Protein AF-A0A077ZBZ9-F1 (afdb_monomer_lite)

pLDDT: mean 77.6, std 20.99, range [26.73, 96.0]

Foldseek 3Di:
DAQDAQDLVCNPVSVVSLVVVCVVVVPPDLVVSLVSVVVRDDPVLCVQCVVLVVCLVVDPRSNVVVSVVCCCRSVVCLVVLLVCLQPPQACVVPQLLVSLVSSVSSHDPDPDPVSVVVSLVSSLVRAPPVLSVVCVVPSPPDSNVSSVSSNVVVVVVVVCVPPDPPVCVVVVVVVVVVVVVVVVVVVVVVVVDDDPDDDDDDDDDDDDDDDDDDDDDDDDDDDDDDDPDDDDPDQPFDQDPVVRDTWRWPAWDWDWDDDPPDDIQIDIGTDTPDPDDDDDVVSCVVQQWDQDPVVRDIDHDPPDDD

Organism: Trichuris trichiura (NCBI:txid36087)

Secondary structure (DSSP, 8-state):
-PPPPP-TT-HHHHHHHHHHHHHHHT---HHHHHHHHHHHS-HHHHHHTHHHHTTGGG-SSHHHHHHHHHHHHTTTTHHHHHHHHHHT---TT--HHHHHHHHHHHS---S-THHHHHHHHHHHHHS-HHHHHHHGGGTTS-HHHHHHHHHHHHHHHHHHHHS---HHHHHHHHHHHHHHHHHHHHHHHHHTT-------------------------------------------EEEETTTTEEEEEEEEEEEEE--SSS--EEEEEEEE--SS----HHHHHHTTEEEETTTTEEEE-S----

Radius of gyration: 38.31 Å; chains: 1; bounding box: 80×62×122 Å

Structure (mmCIF, N/CA/C/O backbone):
data_AF-A0A077ZBZ9-F1
#
_entry.id   AF-A0A077ZBZ9-F1
#
loop_
_atom_site.group_PDB
_atom_site.id
_atom_site.type_symbol
_atom_site.label_atom_id
_atom_site.label_alt_id
_atom_site.label_comp_id
_atom_site.label_asym_id
_atom_site.label_entity_id
_atom_site.label_seq_id
_atom_site.pdbx_PDB_ins_code
_atom_site.Cartn_x
_atom_site.Cartn_y
_atom_site.Cartn_z
_atom_site.occupancy
_atom_site.B_iso_or_equiv
_atom_site.auth_seq_id
_atom_site.auth_comp_id
_atom_site.auth_asym_id
_atom_site.auth_atom_id
_atom_site.pdbx_PDB_model_num
ATOM 1 N N . MET A 1 1 ? -0.672 -5.581 -29.461 1.00 60.88 1 MET A N 1
ATOM 2 C CA . MET A 1 1 ? -1.010 -4.716 -28.303 1.00 60.88 1 MET A CA 1
ATOM 3 C C . MET A 1 1 ? 0.101 -3.701 -28.108 1.00 60.88 1 MET A C 1
ATOM 5 O O . MET A 1 1 ? 1.259 -4.081 -28.281 1.00 60.88 1 MET A O 1
ATOM 9 N N . ALA A 1 2 ? -0.266 -2.471 -27.759 1.00 83.06 2 ALA A N 1
ATOM 10 C CA . ALA A 1 2 ? 0.646 -1.354 -27.525 1.00 83.06 2 ALA A CA 1
ATOM 11 C C . ALA A 1 2 ? 1.553 -1.569 -26.301 1.00 83.06 2 ALA A C 1
ATOM 13 O O . ALA A 1 2 ? 1.238 -2.389 -25.432 1.00 83.06 2 ALA A O 1
ATOM 14 N N . VAL A 1 3 ? 2.668 -0.836 -26.261 1.00 88.75 3 VAL A N 1
ATOM 15 C CA . VAL A 1 3 ? 3.542 -0.737 -25.084 1.00 88.75 3 VAL A CA 1
ATOM 16 C C . VAL A 1 3 ? 2.730 -0.150 -23.916 1.00 88.75 3 VAL A C 1
ATOM 18 O O . VAL A 1 3 ? 1.913 0.748 -24.147 1.00 88.75 3 VAL A O 1
ATOM 21 N N . PRO A 1 4 ? 2.880 -0.655 -22.677 1.00 90.50 4 PRO A N 1
ATOM 22 C CA . PRO A 1 4 ? 2.203 -0.090 -21.515 1.00 90.50 4 PRO A CA 1
ATOM 23 C C . PRO A 1 4 ? 2.505 1.404 -21.350 1.00 90.50 4 PRO A C 1
ATOM 25 O O . PRO A 1 4 ? 3.664 1.799 -21.271 1.00 90.50 4 PRO A O 1
ATOM 28 N N . THR A 1 5 ? 1.461 2.223 -21.237 1.00 91.69 5 THR A N 1
ATOM 29 C CA . THR A 1 5 ? 1.591 3.663 -20.975 1.00 91.69 5 THR A CA 1
ATOM 30 C C . THR A 1 5 ? 2.290 3.917 -19.643 1.00 91.69 5 THR A C 1
ATOM 32 O O . THR A 1 5 ? 1.959 3.256 -18.650 1.00 91.69 5 THR A O 1
ATOM 35 N N . PHE A 1 6 ? 3.211 4.882 -19.623 1.0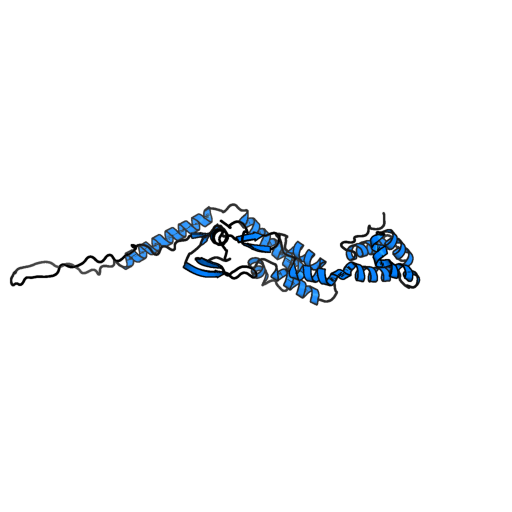0 91.50 6 PHE A N 1
ATOM 36 C CA . PHE A 1 6 ? 3.931 5.291 -18.419 1.00 91.50 6 PHE A CA 1
ATOM 37 C C . PHE A 1 6 ? 2.990 5.703 -17.281 1.00 91.50 6 PHE A C 1
ATOM 39 O O . PHE A 1 6 ? 1.947 6.318 -17.515 1.00 91.50 6 PHE A O 1
ATOM 46 N N . LEU A 1 7 ? 3.355 5.338 -16.048 1.00 88.81 7 LEU A N 1
ATOM 47 C CA . LEU A 1 7 ? 2.599 5.658 -14.839 1.00 88.81 7 LEU A CA 1
ATOM 48 C C . LEU A 1 7 ? 3.486 6.475 -13.884 1.00 88.81 7 LEU A C 1
ATOM 50 O O . LEU A 1 7 ? 4.248 5.882 -13.124 1.00 88.81 7 LEU A O 1
ATOM 54 N N . PRO A 1 8 ? 3.384 7.818 -13.883 1.00 82.75 8 PRO A N 1
ATOM 55 C CA . PRO A 1 8 ? 4.243 8.666 -13.052 1.00 82.75 8 PRO A CA 1
ATOM 56 C C . PRO A 1 8 ? 3.990 8.485 -11.550 1.00 82.75 8 PRO A C 1
ATOM 58 O O . PRO A 1 8 ? 4.885 8.702 -10.744 1.00 82.75 8 PRO A O 1
ATOM 61 N N . THR A 1 9 ? 2.781 8.067 -11.161 1.00 81.50 9 THR A N 1
ATOM 62 C CA . THR A 1 9 ? 2.400 7.851 -9.756 1.00 81.50 9 THR A CA 1
ATOM 63 C C . THR A 1 9 ? 3.039 6.602 -9.146 1.00 81.50 9 THR A C 1
ATOM 65 O O . THR A 1 9 ? 3.164 6.515 -7.929 1.00 81.50 9 THR A O 1
ATOM 68 N N . ASP A 1 10 ? 3.391 5.621 -9.979 1.00 83.75 10 ASP A N 1
ATOM 69 C CA . ASP A 1 10 ? 3.953 4.339 -9.555 1.00 83.75 10 ASP A CA 1
ATOM 70 C C . ASP A 1 10 ? 4.858 3.779 -10.674 1.00 83.75 10 ASP A C 1
ATOM 72 O O . ASP A 1 10 ? 4.430 2.940 -11.485 1.00 83.75 10 ASP A O 1
ATOM 76 N N . PRO A 1 11 ? 6.102 4.288 -10.774 1.00 86.94 11 PRO A N 1
ATOM 77 C CA . PRO A 1 11 ? 7.049 3.849 -11.792 1.00 86.94 11 PRO A CA 1
ATOM 78 C C . PRO A 1 11 ? 7.457 2.380 -11.603 1.00 86.94 11 PRO A C 1
ATOM 80 O O . PRO A 1 11 ? 7.677 1.688 -12.598 1.00 86.94 11 PRO A O 1
ATOM 83 N N . GLU A 1 12 ? 7.497 1.862 -10.366 1.00 87.44 12 GLU A N 1
ATOM 84 C CA . GLU A 1 12 ? 7.788 0.445 -10.092 1.00 87.44 12 GLU A CA 1
ATOM 85 C C . GLU A 1 12 ? 6.750 -0.473 -10.745 1.00 87.44 12 GLU A C 1
ATOM 87 O O . GLU A 1 12 ? 7.109 -1.410 -11.470 1.00 87.44 12 GLU A O 1
ATOM 92 N N . LEU A 1 13 ? 5.459 -0.173 -10.565 1.00 87.81 13 LEU A N 1
ATOM 93 C CA . LEU A 1 13 ? 4.381 -0.922 -11.206 1.00 87.81 13 LEU A CA 1
ATOM 94 C C . LEU A 1 13 ? 4.463 -0.846 -12.732 1.00 87.81 13 LEU A C 1
ATOM 96 O O . LEU A 1 13 ? 4.194 -1.836 -13.422 1.00 87.81 13 LEU A O 1
ATOM 100 N N . TRP A 1 14 ? 4.823 0.313 -13.281 1.00 93.19 14 TRP A N 1
ATOM 101 C CA . TRP A 1 14 ? 4.988 0.449 -14.723 1.00 93.19 14 TRP A CA 1
ATOM 102 C C . TRP A 1 14 ? 6.112 -0.441 -15.263 1.00 93.19 14 TRP A C 1
ATOM 104 O O . TRP A 1 14 ? 5.880 -1.185 -16.220 1.00 93.19 14 TRP A O 1
ATOM 114 N N . PHE A 1 15 ? 7.280 -0.458 -14.615 1.00 94.06 15 PHE A N 1
ATOM 115 C CA . PHE A 1 15 ? 8.366 -1.353 -15.014 1.00 94.06 15 PHE A CA 1
ATOM 116 C C . PHE A 1 15 ? 7.985 -2.829 -14.878 1.00 94.06 15 PHE A C 1
ATOM 118 O O . PHE A 1 15 ? 8.296 -3.616 -15.768 1.00 94.06 15 PHE A O 1
ATOM 125 N N . ALA A 1 16 ? 7.245 -3.218 -13.835 1.00 92.81 16 ALA A N 1
ATOM 126 C CA . ALA A 1 16 ? 6.755 -4.592 -13.705 1.00 92.81 16 ALA A CA 1
ATOM 127 C C . ALA A 1 16 ? 5.822 -4.990 -14.868 1.00 92.81 16 ALA A C 1
ATOM 129 O O . ALA A 1 16 ? 5.888 -6.110 -15.384 1.00 92.81 16 ALA A O 1
ATOM 130 N N . ARG A 1 17 ? 4.967 -4.064 -15.325 1.00 94.31 17 ARG A N 1
ATOM 131 C CA . ARG A 1 17 ? 4.114 -4.267 -16.509 1.00 94.31 17 ARG A CA 1
ATOM 132 C C . ARG A 1 17 ? 4.935 -4.361 -17.794 1.00 94.31 17 ARG A C 1
ATOM 134 O O . ARG A 1 17 ? 4.597 -5.180 -18.650 1.00 94.31 17 ARG A O 1
ATOM 141 N N . LEU A 1 18 ? 5.989 -3.559 -17.928 1.00 94.50 18 LEU A N 1
ATOM 142 C CA . LEU A 1 18 ? 6.922 -3.637 -19.053 1.00 94.50 18 LEU A CA 1
ATOM 143 C C . LEU A 1 18 ? 7.667 -4.973 -19.087 1.00 94.50 18 LEU A C 1
ATOM 145 O O . LEU A 1 18 ? 7.676 -5.625 -20.125 1.00 94.50 18 LEU A O 1
ATOM 149 N N . ASP A 1 19 ? 8.196 -5.438 -17.956 1.00 94.00 19 ASP A N 1
ATOM 150 C CA . ASP A 1 19 ? 8.893 -6.727 -17.867 1.00 94.00 19 ASP A CA 1
ATOM 151 C C . ASP A 1 19 ? 7.984 -7.888 -18.312 1.00 94.00 19 ASP A C 1
ATOM 153 O O . ASP A 1 19 ? 8.403 -8.801 -19.028 1.00 94.00 19 ASP A O 1
ATOM 157 N N . LEU A 1 20 ? 6.705 -7.857 -17.918 1.00 93.88 20 LEU A N 1
ATOM 158 C CA . LEU A 1 20 ? 5.702 -8.823 -18.380 1.00 93.88 20 LEU A CA 1
ATOM 159 C C . LEU A 1 20 ? 5.419 -8.693 -19.880 1.00 93.88 20 LEU A C 1
ATOM 161 O O . LEU A 1 20 ? 5.307 -9.708 -20.572 1.00 93.88 20 LEU A O 1
ATOM 165 N N . PHE A 1 21 ? 5.320 -7.464 -20.387 1.00 95.12 21 PHE A N 1
ATOM 166 C CA . PHE A 1 21 ? 5.117 -7.191 -21.806 1.00 95.12 21 PHE A CA 1
ATOM 167 C C . PHE A 1 21 ? 6.270 -7.736 -22.657 1.00 95.12 21 PHE A C 1
ATOM 169 O O . PHE A 1 21 ? 6.017 -8.462 -23.622 1.00 95.12 21 PHE A O 1
ATOM 176 N N . PHE A 1 22 ? 7.518 -7.457 -22.278 1.00 95.31 22 PHE A N 1
ATOM 177 C CA . PHE A 1 22 ? 8.706 -7.944 -22.976 1.00 95.31 22 PHE A CA 1
ATOM 178 C C . PHE A 1 22 ? 8.788 -9.467 -22.947 1.00 95.31 22 PHE A C 1
ATOM 180 O O . PHE A 1 22 ? 8.966 -10.091 -23.994 1.00 95.31 22 PHE A O 1
ATOM 187 N N . ARG A 1 23 ? 8.522 -10.081 -21.785 1.00 94.06 23 ARG A N 1
ATOM 188 C CA . ARG A 1 23 ? 8.489 -11.542 -21.641 1.00 94.06 23 ARG A CA 1
ATOM 189 C C . ARG A 1 23 ? 7.450 -12.190 -22.558 1.00 94.06 23 ARG A C 1
ATOM 191 O O . ARG A 1 23 ? 7.760 -13.174 -23.218 1.00 94.06 23 ARG A O 1
ATOM 198 N N . HIS A 1 24 ? 6.241 -11.633 -22.635 1.00 93.69 24 HIS A N 1
ATOM 199 C CA . HIS A 1 24 ? 5.194 -12.137 -23.531 1.00 93.69 24 HIS A CA 1
ATOM 200 C C . HIS A 1 24 ? 5.540 -11.912 -25.013 1.00 93.69 24 HIS A C 1
ATOM 202 O O . HIS A 1 24 ? 5.091 -12.657 -25.882 1.00 93.69 24 HIS A O 1
ATOM 208 N N . ARG A 1 25 ? 6.287 -10.855 -25.339 1.00 92.38 25 ARG A N 1
ATOM 209 C CA . ARG A 1 25 ? 6.678 -10.531 -26.719 1.00 92.38 25 ARG A CA 1
ATOM 210 C C . ARG A 1 25 ? 7.996 -11.157 -27.148 1.00 92.38 25 ARG A C 1
ATOM 212 O O . ARG A 1 25 ? 8.373 -10.978 -28.299 1.00 92.38 25 ARG A O 1
ATOM 219 N N . HIS A 1 26 ? 8.653 -11.890 -26.252 1.00 93.06 26 HIS A N 1
ATOM 220 C CA . HIS A 1 26 ? 9.984 -12.448 -26.466 1.00 93.06 26 HIS A CA 1
ATOM 221 C C . HIS A 1 26 ? 11.018 -11.382 -26.865 1.00 93.06 26 HIS A C 1
ATOM 223 O O . HIS A 1 26 ? 11.967 -11.677 -27.583 1.00 93.06 26 HIS A O 1
ATOM 229 N N . VAL A 1 27 ? 10.841 -10.146 -26.387 1.00 92.56 27 VAL A N 1
ATOM 230 C CA . VAL A 1 27 ? 11.851 -9.094 -26.529 1.00 92.56 27 VAL A CA 1
ATOM 231 C C . VAL A 1 27 ? 12.839 -9.282 -25.387 1.00 92.56 27 VAL A C 1
ATOM 233 O O . VAL A 1 27 ? 12.460 -9.185 -24.221 1.00 92.56 27 VAL A O 1
ATOM 236 N N . GLN A 1 28 ? 14.076 -9.625 -25.733 1.00 92.12 28 GLN A N 1
ATOM 237 C CA . GLN A 1 28 ? 15.176 -9.832 -24.783 1.00 92.12 28 GLN A CA 1
ATOM 238 C C . GLN A 1 28 ? 16.347 -8.881 -25.034 1.00 92.12 28 GLN A C 1
ATOM 240 O O . GLN A 1 28 ? 17.257 -8.804 -24.218 1.00 92.12 28 GLN A O 1
ATOM 245 N N . ASP A 1 29 ? 16.326 -8.193 -26.174 1.00 94.06 29 ASP A N 1
ATOM 246 C CA . ASP A 1 29 ? 17.339 -7.226 -26.549 1.00 94.06 29 ASP A CA 1
ATOM 247 C C . ASP A 1 29 ? 17.164 -5.942 -25.730 1.00 94.06 29 ASP A C 1
ATOM 249 O O . ASP A 1 29 ? 16.123 -5.286 -25.801 1.00 94.06 29 ASP A O 1
ATOM 253 N N . GLU A 1 30 ? 18.172 -5.617 -24.923 1.00 94.44 30 GLU A N 1
ATOM 254 C CA . GLU A 1 30 ? 18.149 -4.479 -24.000 1.00 94.44 30 GLU A CA 1
ATOM 255 C C . GLU A 1 30 ? 18.011 -3.137 -24.732 1.00 94.44 30 GLU A C 1
ATOM 257 O O . GLU A 1 30 ? 17.336 -2.244 -24.225 1.00 94.44 30 GLU A O 1
ATOM 262 N N . GLU A 1 31 ? 18.595 -3.000 -25.925 1.00 93.94 31 GLU A N 1
ATOM 263 C CA . GLU A 1 31 ? 18.501 -1.786 -26.744 1.00 93.94 31 GLU A CA 1
ATOM 264 C C . GLU A 1 31 ? 17.061 -1.574 -27.234 1.00 93.94 31 GLU A C 1
ATOM 266 O O . GLU A 1 31 ? 16.464 -0.521 -27.006 1.00 93.94 31 GLU A O 1
ATOM 271 N N . THR A 1 32 ? 16.428 -2.625 -27.757 1.00 94.38 32 THR A N 1
ATOM 272 C CA . THR A 1 32 ? 15.008 -2.608 -28.133 1.00 94.38 32 THR A CA 1
ATOM 273 C C . THR A 1 32 ? 14.101 -2.344 -26.924 1.00 94.38 32 THR A C 1
ATOM 275 O O . THR A 1 32 ? 13.125 -1.596 -27.020 1.00 94.38 32 THR A O 1
ATOM 278 N N . MET A 1 33 ? 14.383 -2.952 -25.765 1.00 95.00 33 MET A N 1
ATOM 279 C CA . MET A 1 33 ? 13.624 -2.699 -24.531 1.00 95.00 33 MET A CA 1
ATOM 280 C C . MET A 1 33 ? 13.745 -1.237 -24.094 1.00 95.00 33 MET A C 1
ATOM 282 O O . MET A 1 33 ? 12.748 -0.639 -23.681 1.00 95.00 33 MET A O 1
ATOM 286 N N . PHE A 1 34 ? 14.943 -0.664 -24.213 1.00 95.00 34 PHE A N 1
ATOM 287 C CA . PHE A 1 34 ? 15.227 0.727 -23.891 1.00 95.00 34 PHE A CA 1
ATOM 288 C C . PHE A 1 34 ? 14.448 1.675 -24.805 1.00 95.00 34 PHE A C 1
ATOM 290 O O . PHE A 1 34 ? 13.696 2.510 -24.303 1.00 95.00 34 PHE A O 1
ATOM 297 N N . GLU A 1 35 ? 14.523 1.492 -26.125 1.00 94.19 35 GLU A N 1
ATOM 298 C CA . GLU A 1 35 ? 13.767 2.305 -27.086 1.00 94.19 35 GLU A CA 1
ATOM 299 C C . GLU A 1 35 ? 12.254 2.228 -26.850 1.00 94.19 35 GLU A C 1
ATOM 301 O O . GLU A 1 35 ? 11.562 3.251 -26.814 1.00 94.19 35 GLU A O 1
ATOM 306 N N . LEU A 1 36 ? 11.724 1.020 -26.629 1.00 95.19 36 LEU A N 1
ATOM 307 C CA . LEU A 1 36 ? 10.303 0.829 -26.343 1.00 95.19 36 LEU A CA 1
ATOM 308 C C . LEU A 1 36 ? 9.894 1.520 -25.039 1.00 95.19 36 LEU A C 1
ATOM 310 O O . LEU A 1 36 ? 8.822 2.127 -24.991 1.00 95.19 36 LEU A O 1
ATOM 314 N N . ALA A 1 37 ? 10.731 1.465 -24.002 1.00 94.56 37 ALA A N 1
ATOM 315 C CA . ALA A 1 37 ? 10.473 2.157 -22.745 1.00 94.56 37 ALA A CA 1
ATOM 316 C C . ALA A 1 37 ? 10.453 3.681 -22.936 1.00 94.56 37 ALA A C 1
ATOM 318 O O . ALA A 1 37 ? 9.494 4.318 -22.499 1.00 94.56 37 ALA A O 1
ATOM 319 N N . LEU A 1 38 ? 11.441 4.250 -23.638 1.00 93.56 38 LEU A N 1
ATOM 320 C CA . LEU A 1 38 ? 11.487 5.685 -23.943 1.00 93.56 38 LEU A CA 1
ATOM 321 C C . LEU A 1 38 ? 10.262 6.136 -24.745 1.00 93.56 38 LEU A C 1
ATOM 323 O O . LEU A 1 38 ? 9.665 7.158 -24.423 1.00 93.56 38 LEU A O 1
ATOM 327 N N . SER A 1 39 ? 9.833 5.341 -25.731 1.00 93.44 39 SER A N 1
ATOM 328 C CA . SER A 1 39 ? 8.663 5.655 -26.567 1.00 93.44 39 SER A CA 1
ATOM 329 C C . SER A 1 39 ? 7.346 5.748 -25.786 1.00 93.44 39 SER A C 1
ATOM 331 O O . SER A 1 39 ? 6.384 6.359 -26.251 1.00 93.44 39 SER A O 1
ATOM 333 N N . ALA A 1 40 ? 7.285 5.128 -24.605 1.00 94.44 40 ALA A N 1
ATOM 334 C CA . ALA A 1 40 ? 6.106 5.121 -23.750 1.00 94.44 40 ALA A CA 1
ATOM 335 C C . ALA A 1 40 ? 6.136 6.202 -22.657 1.00 94.44 40 ALA A C 1
ATOM 337 O O . ALA A 1 40 ? 5.108 6.407 -22.001 1.00 94.44 40 ALA A O 1
ATOM 338 N N . MET A 1 41 ? 7.275 6.875 -22.451 1.00 93.25 41 MET A N 1
ATOM 339 C CA . MET A 1 41 ? 7.444 7.936 -21.457 1.00 93.25 41 MET A CA 1
ATOM 340 C C . MET A 1 41 ? 7.034 9.313 -22.017 1.00 93.25 41 MET A C 1
ATOM 342 O O . MET A 1 41 ? 7.323 9.617 -23.172 1.00 93.25 41 MET A O 1
ATOM 346 N N . PRO A 1 42 ? 6.390 10.182 -21.213 1.00 93.12 42 PRO A N 1
ATOM 347 C CA . PRO A 1 42 ? 6.147 11.574 -21.581 1.00 93.12 42 PRO A CA 1
ATOM 348 C C . PRO A 1 42 ? 7.451 12.377 -21.661 1.00 93.12 42 PRO A C 1
ATOM 350 O O . PRO A 1 42 ? 8.375 12.139 -20.882 1.00 93.12 42 PRO A O 1
ATOM 353 N N . GLU A 1 43 ? 7.476 13.407 -22.512 1.00 92.75 43 GLU A N 1
ATOM 354 C CA . GLU A 1 43 ? 8.634 14.300 -22.697 1.00 92.75 43 GLU A CA 1
ATOM 355 C C . GLU A 1 43 ? 9.116 14.934 -21.380 1.00 92.75 43 GLU A C 1
ATOM 357 O O . GLU A 1 43 ? 10.311 15.098 -21.154 1.00 92.75 43 GLU A O 1
ATOM 362 N N . GLU A 1 44 ? 8.188 15.241 -20.470 1.00 90.94 44 GLU A N 1
ATOM 363 C CA . GLU A 1 44 ? 8.501 15.786 -19.146 1.00 90.94 44 GLU A CA 1
ATOM 364 C C . GLU A 1 44 ? 9.357 14.817 -18.316 1.00 90.94 44 GLU A C 1
ATOM 366 O O . GLU A 1 44 ? 10.361 15.218 -17.728 1.00 90.94 44 GLU A O 1
ATOM 371 N N . THR A 1 45 ? 9.017 13.524 -18.335 1.00 90.31 45 THR A N 1
ATOM 372 C CA . THR A 1 45 ? 9.785 12.474 -17.651 1.00 90.31 45 THR A CA 1
ATOM 373 C C . THR A 1 45 ? 11.140 12.256 -18.319 1.00 90.31 45 THR A C 1
ATOM 375 O O . THR A 1 45 ? 12.147 12.101 -17.628 1.00 90.31 45 THR A O 1
ATOM 378 N N . LEU A 1 46 ? 11.193 12.297 -19.654 1.00 92.62 46 LEU A N 1
ATOM 379 C CA . LEU A 1 46 ? 12.455 12.226 -20.394 1.00 92.62 46 LEU A CA 1
ATOM 380 C C . LEU A 1 46 ? 13.374 13.406 -20.044 1.00 92.62 46 LEU A C 1
ATOM 382 O O . LEU A 1 46 ? 14.576 13.218 -19.870 1.00 92.62 46 LEU A O 1
ATOM 386 N N . GLY A 1 47 ? 12.810 14.601 -19.844 1.00 92.12 47 GLY A N 1
ATOM 387 C CA . GLY A 1 47 ? 13.535 15.780 -19.372 1.00 92.12 47 GLY A CA 1
ATOM 388 C C . GLY A 1 47 ? 14.241 15.557 -18.031 1.00 92.12 47 GLY A C 1
ATOM 389 O O . GLY A 1 47 ? 15.406 15.932 -17.885 1.00 92.12 47 GLY A O 1
ATOM 390 N N . THR A 1 48 ? 13.590 14.884 -17.076 1.00 89.50 48 THR A N 1
ATOM 391 C CA . THR A 1 48 ? 14.181 14.520 -15.770 1.00 89.50 48 THR A CA 1
ATOM 392 C C . THR A 1 48 ? 15.326 13.503 -15.890 1.00 89.50 48 THR A C 1
ATOM 394 O O . THR A 1 48 ? 16.208 13.441 -15.031 1.00 89.50 48 THR A O 1
ATOM 397 N N . LEU A 1 49 ? 15.333 12.706 -16.959 1.00 91.38 49 LEU A N 1
ATOM 398 C CA . LEU A 1 49 ? 16.316 11.647 -17.220 1.00 91.38 49 LEU A CA 1
ATOM 399 C C . LEU A 1 49 ? 17.345 12.046 -18.288 1.00 91.38 49 LEU A C 1
ATOM 401 O O . LEU A 1 49 ? 18.131 11.211 -18.731 1.00 91.38 49 LEU A O 1
ATOM 405 N N . ARG A 1 50 ? 17.342 13.311 -18.724 1.00 94.25 50 ARG A N 1
ATOM 406 C CA . ARG A 1 50 ? 18.065 13.791 -19.908 1.00 94.25 50 ARG A CA 1
ATOM 407 C C . ARG A 1 50 ? 19.552 13.447 -19.911 1.00 94.25 50 ARG A C 1
ATOM 409 O O . ARG A 1 50 ? 20.073 12.992 -20.918 1.00 94.25 50 ARG A O 1
ATOM 416 N N . ASP A 1 51 ? 20.253 13.708 -18.820 1.00 92.62 51 ASP A N 1
ATOM 417 C CA . ASP A 1 51 ? 21.687 13.431 -18.684 1.00 92.62 51 ASP A CA 1
ATOM 418 C C . ASP A 1 51 ? 22.013 11.934 -18.780 1.00 92.62 51 ASP A C 1
ATOM 420 O O . ASP A 1 51 ? 23.013 11.572 -19.400 1.00 92.62 51 ASP A O 1
ATOM 424 N N . PHE A 1 52 ? 21.142 11.066 -18.258 1.00 94.44 52 PHE A N 1
ATOM 425 C CA . PHE A 1 52 ? 21.265 9.626 -18.471 1.00 94.44 52 PHE A CA 1
ATOM 426 C C . PHE A 1 52 ? 20.997 9.256 -19.934 1.00 94.44 52 PHE A C 1
ATOM 428 O O . PHE A 1 52 ? 21.803 8.562 -20.541 1.00 94.44 52 PHE A O 1
ATOM 435 N N . ILE A 1 53 ? 19.913 9.761 -20.534 1.00 94.00 53 ILE A N 1
ATOM 436 C CA . ILE A 1 53 ? 19.552 9.454 -21.930 1.00 94.00 53 ILE A CA 1
ATOM 437 C C . ILE A 1 53 ? 20.682 9.850 -22.895 1.00 94.00 53 ILE A C 1
ATOM 439 O O . ILE A 1 53 ? 20.990 9.101 -23.817 1.00 94.00 53 ILE A O 1
ATOM 443 N N . LEU A 1 54 ? 21.347 10.985 -22.659 1.00 94.19 54 LEU A N 1
ATOM 444 C CA . LEU A 1 54 ? 22.469 11.463 -23.479 1.00 94.19 54 LEU A CA 1
ATOM 445 C C . LEU A 1 54 ? 23.755 10.629 -23.349 1.00 94.19 54 LEU A C 1
ATOM 447 O O . LEU A 1 54 ? 24.678 10.839 -24.130 1.00 94.19 54 LEU A O 1
ATOM 451 N N . THR A 1 55 ? 23.838 9.737 -22.362 1.00 93.56 55 THR A N 1
ATOM 452 C CA . THR A 1 55 ? 24.991 8.852 -22.115 1.00 93.56 55 THR A CA 1
ATOM 453 C C . THR A 1 55 ? 24.600 7.370 -22.134 1.00 93.56 55 THR A C 1
ATOM 455 O O . THR A 1 55 ? 25.387 6.502 -21.750 1.00 93.56 55 THR A O 1
ATOM 458 N N . ALA A 1 56 ? 23.370 7.063 -22.564 1.00 91.06 56 ALA A N 1
ATOM 459 C CA . ALA A 1 56 ? 22.811 5.716 -22.533 1.00 91.06 56 ALA A CA 1
ATOM 460 C C . ALA A 1 56 ? 23.489 4.766 -23.535 1.00 91.06 56 ALA A C 1
ATOM 462 O O . ALA A 1 56 ? 23.538 3.564 -23.287 1.00 91.06 56 ALA A O 1
ATOM 463 N N . ASP A 1 57 ? 24.071 5.302 -24.610 1.00 89.88 57 ASP A N 1
ATOM 464 C CA . ASP A 1 57 ? 24.855 4.574 -25.618 1.00 89.88 57 ASP A CA 1
ATOM 465 C C . ASP A 1 57 ? 26.119 3.910 -25.044 1.00 89.88 57 ASP A C 1
ATOM 467 O O . ASP A 1 57 ? 26.648 2.959 -25.614 1.00 89.88 57 ASP A O 1
ATOM 471 N N . GLN A 1 58 ? 26.595 4.386 -23.892 1.00 91.75 58 GLN A N 1
ATOM 472 C CA . GLN A 1 58 ? 27.764 3.841 -23.199 1.00 91.75 58 GLN A CA 1
ATOM 473 C C . GLN A 1 58 ? 27.414 2.691 -22.242 1.00 91.75 58 GLN A C 1
ATOM 475 O O . GLN A 1 58 ? 28.314 2.071 -21.670 1.00 91.75 58 GLN A O 1
ATOM 480 N N . GLN A 1 59 ? 26.127 2.407 -22.026 1.00 92.94 59 GLN A N 1
ATOM 481 C CA . GLN A 1 59 ? 25.680 1.357 -21.112 1.00 92.94 59 GLN A CA 1
ATOM 482 C C . GLN A 1 59 ? 25.655 -0.005 -21.808 1.00 92.94 59 GLN A C 1
ATOM 484 O O . GLN A 1 59 ? 25.161 -0.147 -22.921 1.00 92.94 59 GLN A O 1
ATOM 489 N N . THR A 1 60 ? 26.123 -1.046 -21.117 1.00 91.62 60 THR A N 1
ATOM 490 C CA . THR A 1 60 ? 26.060 -2.431 -21.620 1.00 91.62 60 THR A CA 1
ATOM 491 C C . THR A 1 60 ? 24.651 -3.027 -21.576 1.00 91.62 60 THR A C 1
ATOM 493 O O . THR A 1 60 ? 24.357 -3.955 -22.322 1.00 91.62 60 THR A O 1
ATOM 496 N N . ALA A 1 61 ? 23.794 -2.510 -20.694 1.00 95.12 61 ALA A N 1
ATOM 497 C CA . ALA A 1 61 ? 22.397 -2.904 -20.527 1.00 95.12 61 ALA A CA 1
ATOM 498 C C . ALA A 1 61 ? 21.545 -1.635 -20.317 1.00 95.12 61 ALA A C 1
ATOM 500 O O . ALA A 1 61 ? 21.245 -1.272 -19.171 1.00 95.12 61 ALA A O 1
ATOM 501 N N . PRO A 1 62 ? 21.243 -0.887 -21.396 1.00 94.44 62 PRO A N 1
ATOM 502 C CA . PRO A 1 62 ? 20.638 0.440 -21.307 1.00 94.44 62 PRO A CA 1
ATOM 503 C C . PRO A 1 62 ? 19.256 0.445 -20.645 1.00 94.44 62 PRO A C 1
ATOM 505 O O . PRO A 1 62 ? 18.959 1.376 -19.898 1.00 94.44 62 PRO A O 1
ATOM 508 N N . PHE A 1 63 ? 18.422 -0.583 -20.835 1.00 94.94 63 PHE A N 1
ATOM 509 C CA . PHE A 1 63 ? 17.108 -0.656 -20.189 1.00 94.94 63 PHE A CA 1
ATOM 510 C C . PHE A 1 63 ? 17.229 -0.955 -18.693 1.00 94.94 63 PHE A C 1
ATOM 512 O O . PHE A 1 63 ? 16.573 -0.306 -17.874 1.00 94.94 63 PHE A O 1
ATOM 519 N N . THR A 1 64 ? 18.099 -1.887 -18.311 1.00 95.19 64 THR A N 1
ATOM 520 C CA . THR A 1 64 ? 18.376 -2.180 -16.901 1.00 95.19 64 THR A CA 1
ATOM 521 C C . THR A 1 64 ? 18.942 -0.950 -16.181 1.00 95.19 64 THR A C 1
ATOM 523 O O . THR A 1 64 ? 18.502 -0.620 -15.075 1.00 95.19 64 THR A O 1
ATOM 526 N N . ALA A 1 65 ? 19.863 -0.225 -16.822 1.00 95.19 65 ALA A N 1
ATOM 527 C CA . ALA A 1 65 ? 20.397 1.029 -16.300 1.00 95.19 65 ALA A CA 1
ATOM 528 C C . ALA A 1 65 ? 19.314 2.123 -16.216 1.00 95.19 65 ALA A C 1
ATOM 530 O O . ALA A 1 65 ? 19.185 2.767 -15.174 1.00 95.19 65 ALA A O 1
ATOM 531 N N . LEU A 1 66 ? 18.473 2.272 -17.250 1.00 94.38 66 LEU A N 1
ATOM 532 C CA . LEU A 1 66 ? 17.334 3.197 -17.248 1.00 94.38 66 LEU A CA 1
ATOM 533 C C . LEU A 1 66 ? 16.405 2.913 -16.071 1.00 94.38 66 LEU A C 1
ATOM 535 O O . LEU A 1 66 ? 16.025 3.836 -15.358 1.00 94.38 66 LEU A O 1
ATOM 539 N N . LYS A 1 67 ? 16.056 1.643 -15.845 1.00 93.50 67 LYS A N 1
ATOM 540 C CA . LYS A 1 67 ? 15.198 1.227 -14.734 1.00 93.50 67 LYS A CA 1
ATOM 541 C C . LYS A 1 67 ? 15.795 1.641 -13.392 1.00 93.50 67 LYS A C 1
ATOM 543 O O . LYS A 1 67 ? 15.076 2.193 -12.566 1.00 93.50 67 LYS A O 1
ATOM 548 N N . ALA A 1 68 ? 17.096 1.440 -13.188 1.00 91.31 68 ALA A N 1
ATOM 549 C CA . ALA A 1 68 ? 17.769 1.866 -11.963 1.00 91.31 68 ALA A CA 1
ATOM 550 C C . ALA A 1 68 ? 17.710 3.392 -11.772 1.00 91.31 68 ALA A C 1
ATOM 552 O O . ALA A 1 68 ? 17.283 3.851 -10.715 1.00 91.31 68 ALA A O 1
ATOM 553 N N . VAL A 1 69 ? 18.061 4.174 -12.800 1.00 91.56 69 VAL A N 1
ATOM 554 C CA . VAL A 1 69 ? 18.062 5.647 -12.722 1.00 91.56 69 VAL A CA 1
ATOM 555 C C . VAL A 1 69 ? 16.651 6.213 -12.560 1.00 91.56 69 VAL A C 1
ATOM 557 O O . VAL A 1 69 ? 16.442 7.124 -11.761 1.00 91.56 69 VAL A O 1
ATOM 560 N N . CYS A 1 70 ? 15.666 5.665 -13.274 1.00 90.56 70 CYS A N 1
ATOM 561 C CA . CYS A 1 70 ? 14.265 6.042 -13.113 1.00 90.56 70 CYS A CA 1
ATOM 562 C C . CYS A 1 70 ? 13.793 5.838 -11.679 1.00 90.56 70 CYS A C 1
ATOM 564 O O . CYS A 1 70 ? 13.174 6.732 -11.114 1.00 90.56 70 CYS A O 1
ATOM 566 N N . LEU A 1 71 ? 14.047 4.658 -11.109 1.00 86.88 71 LEU A N 1
ATOM 567 C CA . LEU A 1 71 ? 13.592 4.336 -9.760 1.00 86.88 71 LEU A CA 1
ATOM 568 C C . LEU A 1 71 ? 14.329 5.139 -8.690 1.00 86.88 71 LEU A C 1
ATOM 570 O O . LEU A 1 71 ? 13.761 5.373 -7.633 1.00 86.88 71 LEU A O 1
ATOM 574 N N . ASP A 1 72 ? 15.559 5.569 -8.947 1.00 85.75 72 ASP A N 1
ATOM 575 C CA . ASP A 1 72 ? 16.289 6.454 -8.042 1.00 85.75 72 ASP A CA 1
ATOM 576 C C . ASP A 1 72 ? 15.684 7.866 -8.056 1.00 85.75 72 ASP A C 1
ATOM 578 O O . ASP A 1 72 ? 15.185 8.343 -7.043 1.00 85.75 72 ASP A O 1
ATOM 582 N N . ARG A 1 73 ? 15.594 8.486 -9.238 1.00 84.12 73 ARG A N 1
ATOM 583 C CA . ARG A 1 73 ? 15.202 9.899 -9.377 1.00 84.12 73 ARG A CA 1
ATOM 584 C C . ARG A 1 73 ? 13.717 10.159 -9.240 1.00 84.12 73 ARG A C 1
ATOM 586 O O . ARG A 1 73 ? 13.292 11.141 -8.645 1.00 84.12 73 ARG A O 1
ATOM 593 N N . LEU A 1 74 ? 12.893 9.304 -9.841 1.00 79.75 74 LEU A N 1
ATOM 594 C CA . LEU A 1 74 ? 11.442 9.493 -9.801 1.00 79.75 74 LEU A CA 1
ATOM 595 C C . LEU A 1 74 ? 10.866 9.049 -8.458 1.00 79.75 74 LEU A C 1
ATOM 597 O O . LEU A 1 74 ? 9.773 9.474 -8.095 1.00 79.75 74 LEU A O 1
ATOM 601 N N . MET A 1 75 ? 11.604 8.223 -7.711 1.00 75.00 75 MET A N 1
ATOM 602 C CA . MET A 1 75 ? 11.273 7.895 -6.329 1.00 75.00 75 MET A CA 1
ATOM 603 C C . MET A 1 75 ? 12.157 8.631 -5.317 1.00 75.00 75 MET A C 1
ATOM 605 O O . MET A 1 75 ? 12.228 8.187 -4.171 1.00 75.00 75 MET A O 1
ATOM 609 N N . ASP A 1 76 ? 12.776 9.765 -5.673 1.00 63.16 76 ASP A N 1
ATOM 610 C CA . ASP A 1 76 ? 13.533 10.603 -4.721 1.00 63.16 76 ASP A CA 1
ATOM 611 C C . ASP A 1 76 ? 12.678 10.998 -3.497 1.00 63.16 76 ASP A C 1
ATOM 613 O O . ASP A 1 76 ? 13.182 11.243 -2.398 1.00 63.16 76 ASP A O 1
ATOM 617 N N . ASP A 1 77 ? 11.351 10.940 -3.633 1.00 70.62 77 ASP A N 1
ATOM 618 C CA . ASP A 1 77 ? 10.404 11.137 -2.544 1.00 70.62 77 ASP A CA 1
ATOM 619 C C . ASP A 1 77 ? 10.191 9.900 -1.641 1.00 70.62 77 ASP A C 1
ATOM 621 O O . ASP A 1 77 ? 9.288 9.872 -0.807 1.00 70.62 77 ASP A O 1
ATOM 625 N N . ARG A 1 78 ? 11.039 8.864 -1.731 1.00 70.50 78 ARG A N 1
ATOM 626 C CA . ARG A 1 78 ? 10.992 7.658 -0.872 1.00 70.50 78 ARG A CA 1
ATOM 627 C C . ARG A 1 78 ? 10.947 7.999 0.608 1.00 70.50 78 ARG A C 1
ATOM 629 O O . ARG A 1 78 ? 10.176 7.421 1.371 1.00 70.50 78 ARG A O 1
ATOM 636 N N . ALA A 1 79 ? 11.768 8.958 1.026 1.00 73.56 79 ALA A N 1
ATOM 637 C CA . ALA A 1 79 ? 11.777 9.402 2.411 1.00 73.56 79 ALA A CA 1
ATOM 638 C C . ALA A 1 79 ? 10.432 10.037 2.803 1.00 73.56 79 ALA A C 1
ATOM 640 O O . ALA A 1 79 ? 9.997 9.889 3.942 1.00 73.56 79 ALA A O 1
ATOM 641 N N . HIS A 1 80 ? 9.755 10.723 1.881 1.00 77.50 80 HIS A N 1
ATOM 642 C CA . HIS A 1 80 ? 8.429 11.280 2.124 1.00 77.50 80 HIS A CA 1
ATOM 643 C C . HIS A 1 80 ? 7.341 10.214 2.109 1.00 77.50 80 HIS A C 1
ATOM 645 O O . HIS A 1 80 ? 6.496 10.256 2.988 1.00 77.50 80 HIS A O 1
ATOM 651 N N . GLN A 1 81 ? 7.397 9.216 1.225 1.00 78.06 81 GLN A N 1
ATOM 652 C CA . GLN A 1 81 ? 6.468 8.078 1.242 1.00 78.06 81 GLN A CA 1
ATOM 653 C C . GLN A 1 81 ? 6.532 7.323 2.576 1.00 78.06 81 GLN A C 1
ATOM 655 O O . GLN A 1 81 ? 5.501 7.034 3.183 1.00 78.06 81 GLN A O 1
ATOM 660 N N . ILE A 1 82 ? 7.745 7.091 3.090 1.00 78.56 82 ILE A N 1
ATOM 661 C CA . ILE A 1 82 ? 7.946 6.495 4.416 1.00 78.56 82 ILE A CA 1
ATOM 662 C C . ILE A 1 82 ? 7.389 7.418 5.509 1.00 78.56 82 ILE A C 1
ATOM 664 O O . ILE A 1 82 ? 6.667 6.960 6.393 1.00 78.56 82 ILE A O 1
ATOM 668 N N . ARG A 1 83 ? 7.677 8.728 5.454 1.00 81.75 83 ARG A N 1
ATOM 669 C CA . ARG A 1 83 ? 7.120 9.700 6.415 1.00 81.75 83 ARG A CA 1
ATOM 670 C C . ARG A 1 83 ? 5.592 9.742 6.375 1.00 81.75 83 ARG A C 1
ATOM 672 O O . ARG A 1 83 ? 4.983 9.769 7.441 1.00 81.75 83 ARG A O 1
ATOM 679 N N . GLN A 1 84 ? 4.992 9.689 5.191 1.00 83.94 84 GLN A N 1
ATOM 680 C CA . GLN A 1 84 ? 3.549 9.645 4.976 1.00 83.94 84 GLN A CA 1
ATOM 681 C C . GLN A 1 84 ? 2.954 8.376 5.593 1.00 83.94 84 GLN A C 1
ATOM 683 O O . GLN A 1 84 ? 1.988 8.456 6.346 1.00 83.94 84 GLN A O 1
ATOM 688 N N . ALA A 1 85 ? 3.568 7.210 5.360 1.00 83.44 85 ALA A N 1
ATOM 689 C CA . ALA A 1 85 ? 3.138 5.951 5.971 1.00 83.44 85 ALA A CA 1
ATOM 690 C C . ALA A 1 85 ? 3.200 5.987 7.508 1.00 83.44 85 ALA A C 1
ATOM 692 O O . ALA A 1 85 ? 2.341 5.416 8.179 1.00 83.44 85 ALA A O 1
ATOM 693 N N . ILE A 1 86 ? 4.216 6.650 8.069 1.00 83.88 86 ILE A N 1
ATOM 694 C CA . ILE A 1 86 ? 4.431 6.734 9.519 1.00 83.88 86 ILE A CA 1
ATOM 695 C C . ILE A 1 86 ? 3.542 7.785 10.183 1.00 83.88 86 ILE A C 1
ATOM 697 O O . ILE A 1 86 ? 3.160 7.587 11.337 1.00 83.88 86 ILE A O 1
ATOM 701 N N . THR A 1 87 ? 3.229 8.883 9.494 1.00 85.19 87 THR A N 1
ATOM 702 C CA . THR A 1 87 ? 2.607 10.077 10.088 1.00 85.19 87 THR A CA 1
ATOM 703 C C . THR A 1 87 ? 1.155 10.199 9.651 1.00 85.19 87 THR A C 1
ATOM 705 O O . THR A 1 87 ? 0.256 10.091 10.485 1.00 85.19 87 THR A O 1
ATOM 708 N N . ASP A 1 88 ? 0.919 10.290 8.348 1.00 82.88 88 ASP A N 1
ATOM 709 C CA . ASP A 1 88 ? -0.339 10.790 7.792 1.00 82.88 88 ASP A CA 1
ATOM 710 C C . ASP A 1 88 ? -1.354 9.678 7.498 1.00 82.88 88 ASP A C 1
ATOM 712 O O . ASP A 1 88 ? -2.555 9.927 7.430 1.00 82.88 88 ASP A O 1
ATOM 716 N N . GLU A 1 89 ? -0.900 8.431 7.337 1.00 87.31 89 GLU A N 1
ATOM 717 C CA . GLU A 1 89 ? -1.769 7.392 6.787 1.00 87.31 89 GLU A CA 1
ATOM 718 C C . GLU A 1 89 ? -2.642 6.699 7.847 1.00 87.31 89 GLU A C 1
ATOM 720 O O . GLU A 1 89 ? -2.195 5.873 8.646 1.00 87.31 89 GLU A O 1
ATOM 725 N N . GLU A 1 90 ? -3.932 7.024 7.856 1.00 87.12 90 GLU A N 1
ATOM 726 C CA . GLU A 1 90 ? -4.911 6.514 8.825 1.00 87.12 90 GLU A CA 1
ATOM 727 C C . GLU A 1 90 ? -5.793 5.386 8.270 1.00 87.12 90 GLU A C 1
ATOM 729 O O . GLU A 1 90 ? -5.998 5.262 7.063 1.00 87.12 90 GLU A O 1
ATOM 734 N N . LEU A 1 91 ? -6.405 4.582 9.151 1.00 88.19 91 LEU A N 1
ATOM 735 C CA . LEU A 1 91 ? -7.353 3.540 8.734 1.00 88.19 91 LEU A CA 1
ATOM 736 C C . LEU A 1 91 ? -8.569 4.138 7.993 1.00 88.19 91 LEU A C 1
ATOM 738 O O . LEU A 1 91 ? -9.022 3.561 7.009 1.00 88.19 91 LEU A O 1
ATOM 742 N N . ALA A 1 92 ? -9.065 5.307 8.423 1.00 83.69 92 ALA A N 1
ATOM 743 C CA . ALA A 1 92 ? -10.103 6.109 7.753 1.00 83.69 92 ALA A CA 1
ATOM 744 C C . ALA A 1 92 ? -11.359 5.326 7.293 1.00 83.69 92 ALA A C 1
ATOM 746 O O . ALA A 1 92 ? -11.881 5.550 6.204 1.00 83.69 92 ALA A O 1
ATOM 747 N N . GLY A 1 93 ? -11.826 4.357 8.090 1.00 82.38 93 GLY A N 1
ATOM 748 C CA . GLY A 1 93 ? -12.984 3.511 7.747 1.00 82.38 93 GLY A CA 1
ATOM 749 C C . GLY A 1 93 ? -12.735 2.505 6.614 1.00 82.38 93 GLY A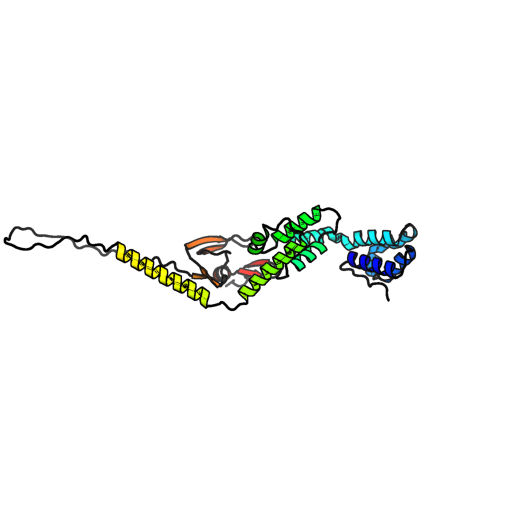 C 1
ATOM 750 O O . GLY A 1 93 ? -13.643 1.783 6.212 1.00 82.38 93 GLY A O 1
ATOM 751 N N . ARG A 1 94 ? -11.506 2.427 6.094 1.00 89.25 94 ARG A N 1
ATOM 752 C CA . ARG A 1 94 ? -11.097 1.409 5.127 1.00 89.25 94 ARG A CA 1
ATOM 753 C C . ARG A 1 94 ? -10.967 0.061 5.846 1.00 89.25 94 ARG A C 1
ATOM 755 O O . ARG A 1 94 ? -10.532 0.031 7.001 1.00 89.25 94 ARG A O 1
ATOM 762 N N . PRO A 1 95 ? -11.249 -1.066 5.171 1.00 93.31 95 PRO A N 1
ATOM 763 C CA . PRO A 1 95 ? -10.937 -2.375 5.722 1.00 93.31 95 PRO A CA 1
ATOM 764 C C . PRO A 1 95 ? -9.438 -2.471 6.055 1.00 93.31 95 PRO A C 1
ATOM 766 O O . PRO A 1 95 ? -8.608 -2.106 5.210 1.00 93.31 95 PRO A O 1
ATOM 769 N N . PRO A 1 96 ? -9.065 -2.967 7.244 1.00 94.38 96 PRO A N 1
ATOM 770 C CA . PRO A 1 96 ? -7.682 -3.246 7.615 1.00 94.38 96 PRO A CA 1
ATOM 771 C C . PRO A 1 96 ? -6.838 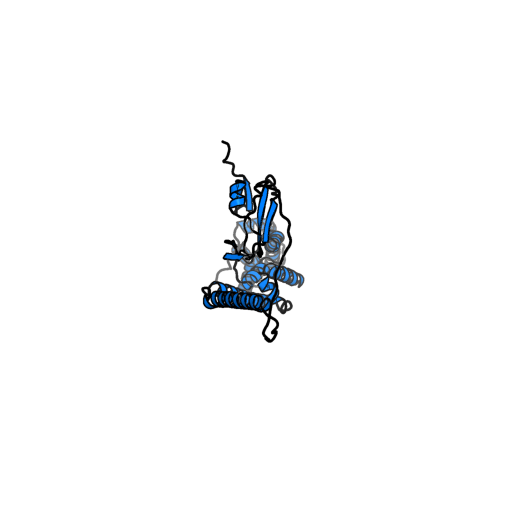-3.930 6.530 1.00 94.38 96 PRO A C 1
ATOM 773 O O . PRO A 1 96 ? -5.688 -3.550 6.335 1.00 94.38 96 PRO A O 1
ATOM 776 N N . SER A 1 97 ? -7.368 -4.885 5.762 1.00 94.69 97 SER A N 1
ATOM 777 C CA . SER A 1 97 ? -6.612 -5.530 4.672 1.00 94.69 97 SER A CA 1
ATOM 778 C C . SER A 1 97 ? -6.306 -4.615 3.488 1.00 94.69 97 SER A C 1
ATOM 780 O O . SER A 1 97 ? -5.329 -4.837 2.766 1.00 94.69 97 SER A O 1
ATOM 782 N N . VAL A 1 98 ? -7.135 -3.599 3.252 1.00 93.88 98 VAL A N 1
ATOM 783 C CA . VAL A 1 98 ? -6.885 -2.561 2.243 1.00 93.88 98 VAL A CA 1
ATOM 784 C C . VAL A 1 98 ? -5.848 -1.581 2.775 1.00 93.88 98 VAL A C 1
ATOM 786 O O . VAL A 1 98 ? -4.891 -1.263 2.074 1.00 93.88 98 VAL A O 1
ATOM 789 N N . PHE A 1 99 ? -5.999 -1.159 4.030 1.00 93.94 99 PHE A N 1
ATOM 790 C CA . PHE A 1 99 ? -5.040 -0.285 4.698 1.00 93.94 99 PHE A CA 1
ATOM 791 C C . PHE A 1 99 ? -3.642 -0.913 4.774 1.00 93.94 99 PHE A C 1
ATOM 793 O O . PHE A 1 99 ? -2.656 -0.260 4.445 1.00 93.94 99 PHE A O 1
ATOM 800 N N . LEU A 1 100 ? -3.551 -2.206 5.091 1.00 92.62 100 LEU A N 1
ATOM 801 C CA . LEU A 1 100 ? -2.285 -2.933 5.083 1.00 92.62 100 LEU A CA 1
ATOM 802 C C . LEU A 1 100 ? -1.614 -2.890 3.704 1.00 92.62 100 LEU A C 1
ATOM 804 O O . LEU A 1 100 ? -0.423 -2.609 3.612 1.00 92.62 100 LEU A O 1
ATOM 808 N N . ARG A 1 101 ? -2.373 -3.141 2.630 1.00 90.25 101 ARG A N 1
ATOM 809 C CA . ARG A 1 101 ? -1.839 -3.054 1.263 1.00 90.25 101 ARG A CA 1
ATOM 810 C C . ARG A 1 101 ? -1.334 -1.652 0.948 1.00 90.25 101 ARG A C 1
ATOM 812 O O . ARG A 1 101 ? -0.298 -1.523 0.311 1.00 90.25 101 ARG A O 1
ATOM 819 N N . ARG A 1 102 ? -2.023 -0.615 1.427 1.00 89.12 102 ARG A N 1
ATOM 820 C CA . ARG A 1 102 ? -1.568 0.770 1.277 1.00 89.12 102 ARG A CA 1
ATOM 821 C C . ARG A 1 102 ? -0.249 1.016 2.010 1.00 89.12 102 ARG A C 1
ATOM 823 O O . ARG A 1 102 ? 0.660 1.579 1.413 1.00 89.12 102 ARG A O 1
ATOM 830 N N . LEU A 1 103 ? -0.106 0.541 3.249 1.00 88.75 103 LEU A N 1
ATOM 831 C CA . LEU A 1 103 ? 1.167 0.623 3.976 1.00 88.75 103 LEU A CA 1
ATOM 832 C C . LEU A 1 103 ? 2.295 -0.108 3.236 1.00 88.75 103 LEU A C 1
ATOM 834 O O . LEU A 1 103 ? 3.400 0.412 3.140 1.00 88.75 103 LEU A O 1
ATOM 838 N N . GLN A 1 104 ? 2.012 -1.284 2.671 1.00 87.12 104 GLN A N 1
ATOM 839 C CA . GLN A 1 104 ? 2.982 -2.050 1.880 1.00 87.12 104 GLN A CA 1
ATOM 840 C C . GLN A 1 104 ? 3.369 -1.372 0.561 1.00 87.12 104 GLN A C 1
ATOM 842 O O . GLN A 1 104 ? 4.450 -1.637 0.060 1.00 87.12 104 GLN A O 1
ATOM 847 N N . GLN A 1 105 ? 2.508 -0.525 -0.007 1.00 82.31 105 GLN A N 1
ATOM 848 C CA . GLN A 1 105 ? 2.822 0.257 -1.208 1.00 82.31 105 GLN A CA 1
ATOM 849 C C . GLN A 1 105 ? 3.688 1.481 -0.899 1.00 82.31 105 GLN A C 1
ATOM 851 O O . GLN A 1 105 ? 4.489 1.887 -1.728 1.00 82.31 105 GLN A O 1
ATOM 856 N N . LEU A 1 106 ? 3.504 2.089 0.275 1.00 80.88 106 LEU A N 1
ATOM 857 C CA . LEU A 1 106 ? 4.272 3.265 0.696 1.00 80.88 106 LEU A CA 1
ATOM 858 C C . LEU A 1 106 ? 5.646 2.898 1.272 1.00 80.88 106 LEU A C 1
ATOM 860 O O . LEU A 1 106 ? 6.544 3.735 1.326 1.00 80.88 106 LEU A O 1
ATOM 864 N N . MET A 1 107 ? 5.800 1.657 1.733 1.00 77.75 107 MET A N 1
ATOM 865 C CA . MET A 1 107 ? 7.043 1.140 2.289 1.00 77.75 107 MET A CA 1
ATOM 866 C C . MET A 1 107 ? 7.766 0.293 1.236 1.00 77.75 107 MET A C 1
ATOM 868 O O . MET A 1 107 ? 7.133 -0.529 0.580 1.00 77.75 107 MET A O 1
ATOM 872 N N . PRO A 1 108 ? 9.092 0.432 1.080 1.00 67.38 108 PRO A N 1
ATOM 873 C CA . PRO A 1 108 ? 9.820 -0.253 0.020 1.00 67.38 108 PRO A CA 1
ATOM 874 C C . PRO A 1 108 ? 9.706 -1.777 0.145 1.00 67.38 108 PRO A C 1
ATOM 876 O O . PRO A 1 108 ? 9.924 -2.348 1.223 1.00 67.38 108 PRO A O 1
ATOM 879 N N . ALA A 1 109 ? 9.433 -2.444 -0.979 1.00 60.56 109 ALA A N 1
ATOM 880 C CA . ALA A 1 109 ? 9.487 -3.897 -1.109 1.00 60.56 109 ALA A CA 1
ATOM 881 C C . ALA A 1 109 ? 10.954 -4.368 -1.117 1.00 60.56 109 ALA A C 1
ATOM 883 O O . ALA A 1 109 ? 11.524 -4.722 -2.144 1.00 60.56 109 ALA A O 1
ATOM 884 N N . GLY A 1 110 ? 11.603 -4.311 0.045 1.00 55.50 110 GLY A N 1
ATOM 885 C CA . GLY A 1 110 ? 12.954 -4.822 0.242 1.00 55.50 110 GLY A CA 1
ATOM 886 C C . GLY A 1 110 ? 12.939 -6.275 0.732 1.00 55.50 110 GLY A C 1
ATOM 887 O O . GLY A 1 110 ? 12.069 -6.632 1.524 1.00 55.50 110 GLY A O 1
ATOM 888 N N . PRO A 1 111 ? 13.934 -7.104 0.363 1.00 48.59 111 PRO A N 1
ATOM 889 C CA . PRO A 1 111 ? 14.090 -8.475 0.874 1.00 48.59 111 PRO A CA 1
ATOM 890 C C . PRO A 1 111 ? 14.397 -8.541 2.382 1.00 48.59 111 PRO A C 1
ATOM 892 O O . PRO A 1 111 ? 14.502 -9.622 2.959 1.00 48.59 111 PRO A O 1
ATOM 895 N N . ASN A 1 112 ? 14.548 -7.391 3.039 1.00 50.47 112 ASN A N 1
ATOM 896 C CA . ASN A 1 112 ? 14.863 -7.316 4.451 1.00 50.47 112 ASN A CA 1
ATOM 897 C C . ASN A 1 112 ? 13.586 -7.492 5.276 1.00 50.47 112 ASN A C 1
ATOM 899 O O . ASN A 1 112 ? 12.729 -6.609 5.315 1.00 50.47 112 ASN A O 1
ATOM 903 N N . GLN A 1 113 ? 13.521 -8.605 6.010 1.00 54.72 113 GLN A N 1
ATOM 904 C CA . GLN A 1 113 ? 12.491 -8.917 7.013 1.00 54.72 113 GLN A CA 1
ATOM 905 C C . GLN A 1 113 ? 12.192 -7.749 7.978 1.00 54.72 113 GLN A C 1
ATOM 907 O O . GLN A 1 113 ? 11.095 -7.668 8.527 1.00 54.72 113 GLN A O 1
ATOM 912 N N . GLY A 1 114 ? 13.132 -6.810 8.152 1.00 60.78 114 GLY A N 1
ATOM 913 C CA . GLY A 1 114 ? 12.946 -5.599 8.953 1.00 60.78 114 GLY A CA 1
ATOM 914 C C . GLY A 1 114 ? 11.788 -4.705 8.494 1.00 60.78 114 GLY A C 1
ATOM 915 O O . GLY A 1 114 ? 11.124 -4.105 9.334 1.00 60.78 114 GLY A O 1
ATOM 916 N N . ASN A 1 115 ? 11.467 -4.658 7.197 1.00 76.50 115 ASN A N 1
ATOM 917 C CA . ASN A 1 115 ? 10.332 -3.852 6.735 1.00 76.50 115 ASN A CA 1
ATOM 918 C C . ASN A 1 115 ? 9.000 -4.462 7.191 1.00 76.50 115 ASN A C 1
ATOM 920 O O . ASN A 1 115 ? 8.074 -3.728 7.527 1.00 76.50 115 ASN A O 1
ATOM 924 N N . GLU A 1 116 ? 8.905 -5.792 7.275 1.00 84.88 116 GLU A N 1
ATOM 925 C CA . GLU A 1 116 ? 7.675 -6.457 7.707 1.00 84.88 116 GLU A CA 1
ATOM 926 C C . GLU A 1 116 ? 7.378 -6.195 9.187 1.00 84.88 116 GLU A C 1
ATOM 928 O O . GLU A 1 116 ? 6.221 -5.960 9.534 1.00 84.88 116 GLU A O 1
ATOM 933 N N . SER A 1 117 ? 8.390 -6.171 10.066 1.00 86.81 117 SER A N 1
ATOM 934 C CA . SER A 1 117 ? 8.163 -5.850 11.483 1.00 86.81 117 SER A CA 1
ATOM 935 C C . SER A 1 117 ? 7.690 -4.409 11.668 1.00 86.81 117 SER A C 1
ATOM 937 O O . SER A 1 117 ? 6.775 -4.166 12.455 1.00 86.81 117 SER A O 1
ATOM 939 N N . VAL A 1 118 ? 8.264 -3.469 10.910 1.00 87.69 118 VAL A N 1
ATOM 940 C CA . VAL A 1 118 ? 7.869 -2.054 10.936 1.00 87.69 118 VAL A CA 1
ATOM 941 C C . VAL A 1 118 ? 6.444 -1.884 10.413 1.00 87.69 118 VAL A C 1
ATOM 943 O O . VAL A 1 118 ? 5.619 -1.264 11.082 1.00 87.69 118 VAL A O 1
ATOM 946 N N . ILE A 1 119 ? 6.113 -2.490 9.267 1.00 89.94 119 ILE A N 1
ATOM 947 C CA . ILE A 1 119 ? 4.754 -2.452 8.708 1.00 89.94 119 ILE A CA 1
ATOM 948 C C . ILE A 1 119 ? 3.765 -3.125 9.666 1.00 89.94 119 ILE A C 1
ATOM 950 O O . ILE A 1 119 ? 2.671 -2.604 9.857 1.00 89.94 119 ILE A O 1
ATOM 954 N N . ARG A 1 120 ? 4.135 -4.242 10.311 1.00 91.38 120 ARG A N 1
ATOM 955 C CA . ARG A 1 120 ? 3.297 -4.915 11.318 1.00 91.38 120 ARG A CA 1
ATOM 956 C C . ARG A 1 120 ? 3.000 -3.985 12.493 1.00 91.38 120 ARG A C 1
ATOM 958 O O . ARG A 1 120 ? 1.838 -3.848 12.864 1.00 91.38 120 ARG A O 1
ATOM 965 N N . GLN A 1 121 ? 4.016 -3.340 13.062 1.00 90.19 121 GLN A N 1
ATOM 966 C CA . GLN A 1 121 ? 3.831 -2.413 14.183 1.00 90.19 121 GLN A CA 1
ATOM 967 C C . GLN A 1 121 ? 2.992 -1.195 13.785 1.00 90.19 121 GLN A C 1
ATOM 969 O O . GLN A 1 121 ? 2.045 -0.857 14.495 1.00 90.19 121 GLN A O 1
ATOM 974 N N . LEU A 1 122 ? 3.275 -0.582 12.631 1.00 91.00 122 LEU A N 1
ATOM 975 C CA . LEU A 1 122 ? 2.463 0.511 12.088 1.00 91.00 122 LEU A CA 1
ATOM 976 C C . LEU A 1 122 ? 1.013 0.072 11.906 1.00 91.00 122 LEU A C 1
ATOM 978 O O . LEU A 1 122 ? 0.110 0.719 12.426 1.00 91.00 122 LEU A O 1
ATOM 982 N N . PHE A 1 123 ? 0.790 -1.067 11.257 1.00 93.44 123 PHE A N 1
ATOM 983 C CA . PHE A 1 123 ? -0.536 -1.627 11.050 1.00 93.44 123 PHE A CA 1
ATOM 984 C C . PHE A 1 123 ? -1.294 -1.799 12.370 1.00 93.44 123 PHE A C 1
ATOM 986 O O . PHE A 1 123 ? -2.380 -1.244 12.511 1.00 93.44 123 PHE A O 1
ATOM 993 N N . LEU A 1 124 ? -0.711 -2.496 13.352 1.00 92.94 124 LEU A N 1
ATOM 994 C CA . LEU A 1 124 ? -1.343 -2.738 14.653 1.00 92.94 124 LEU A CA 1
ATOM 995 C C . LEU A 1 124 ? -1.632 -1.434 15.401 1.00 92.94 124 LEU A C 1
ATOM 997 O O . LEU A 1 124 ? -2.746 -1.253 15.887 1.00 92.94 124 LEU A O 1
ATOM 1001 N N . SER A 1 125 ? -0.671 -0.506 15.440 1.00 91.12 125 SER A N 1
ATOM 1002 C CA . SER A 1 125 ? -0.814 0.768 16.158 1.00 91.12 125 SER A CA 1
ATOM 1003 C C . SER A 1 125 ? -1.951 1.649 15.629 1.00 91.12 125 SER A C 1
ATOM 1005 O O . SER A 1 125 ? -2.518 2.436 16.385 1.00 91.12 125 SER A O 1
ATOM 1007 N N . ARG A 1 126 ? -2.321 1.495 14.351 1.00 91.56 126 ARG A N 1
ATOM 1008 C CA . ARG A 1 126 ? -3.366 2.281 13.676 1.00 91.56 126 ARG A CA 1
ATOM 1009 C C . ARG A 1 126 ? -4.759 1.649 13.766 1.00 91.56 126 ARG A C 1
ATOM 1011 O O . ARG A 1 126 ? -5.742 2.282 13.381 1.00 91.56 126 ARG A O 1
ATOM 1018 N N . LEU A 1 127 ? -4.876 0.415 14.262 1.00 92.25 127 LEU A N 1
ATOM 1019 C CA . LEU A 1 127 ? -6.175 -0.233 14.461 1.00 92.25 127 LEU A CA 1
ATOM 1020 C C . LEU A 1 127 ? -6.876 0.300 15.721 1.00 92.25 127 LEU A C 1
ATOM 1022 O O . LEU A 1 127 ? -6.214 0.699 16.674 1.00 92.25 127 LEU A O 1
ATOM 1026 N N . PRO A 1 128 ? -8.215 0.250 15.804 1.00 91.00 128 PRO A N 1
ATOM 1027 C CA . PRO A 1 128 ? -8.921 0.547 17.047 1.00 91.00 128 PRO A CA 1
ATOM 1028 C C . PRO A 1 128 ? -8.500 -0.399 18.181 1.00 91.00 128 PRO A C 1
ATOM 1030 O O . PRO A 1 128 ? -8.355 -1.600 17.955 1.00 91.00 128 PRO A O 1
ATOM 1033 N N . HIS A 1 129 ? -8.394 0.114 19.412 1.00 90.88 129 HIS A N 1
ATOM 1034 C CA . HIS A 1 129 ? -7.893 -0.641 20.573 1.00 90.88 129 HIS A CA 1
ATOM 1035 C C . HIS A 1 129 ? -8.577 -2.005 20.765 1.00 90.88 129 HIS A C 1
ATOM 1037 O O . HIS A 1 129 ? -7.909 -3.013 20.949 1.00 90.88 129 HIS A O 1
ATOM 1043 N N . GLN A 1 130 ? -9.903 -2.062 20.617 1.00 89.88 130 GLN A N 1
ATOM 1044 C CA . GLN A 1 130 ? -10.683 -3.303 20.736 1.00 89.88 130 GLN A CA 1
ATOM 1045 C C . GLN A 1 130 ? -10.238 -4.382 19.734 1.00 89.88 130 GLN A C 1
ATOM 1047 O O . GLN A 1 130 ? -10.192 -5.565 20.065 1.00 89.88 130 GLN A O 1
ATOM 1052 N N . VAL A 1 131 ? -9.899 -3.968 18.509 1.00 93.38 131 VAL A N 1
ATOM 1053 C CA . VAL A 1 131 ? -9.413 -4.865 17.456 1.00 93.38 131 VAL A CA 1
ATOM 1054 C C . VAL A 1 131 ? -7.988 -5.309 17.775 1.00 93.38 131 VAL A C 1
ATOM 1056 O O . VAL A 1 131 ? -7.696 -6.492 17.648 1.00 93.38 131 VAL A O 1
ATOM 1059 N N . GLN A 1 132 ? -7.130 -4.403 18.259 1.00 93.31 132 GLN A N 1
ATOM 1060 C CA . GLN A 1 132 ? -5.774 -4.753 18.700 1.00 93.31 132 GLN A CA 1
ATOM 1061 C C . GLN A 1 132 ? -5.803 -5.829 19.796 1.00 93.31 132 GLN A C 1
ATOM 1063 O O . GLN A 1 132 ? -5.148 -6.859 19.665 1.00 93.31 132 GLN A O 1
ATOM 1068 N N . THR A 1 133 ? -6.625 -5.651 20.837 1.00 92.06 133 THR A N 1
ATOM 1069 C CA . THR A 1 133 ? -6.738 -6.620 21.940 1.00 92.06 133 THR A CA 1
ATOM 1070 C C . THR A 1 133 ? -7.239 -7.982 21.463 1.00 92.06 133 THR A C 1
ATOM 1072 O O . THR A 1 133 ? -6.743 -9.015 21.904 1.00 92.06 133 THR A O 1
ATOM 1075 N N . ALA A 1 134 ? -8.202 -8.001 20.538 1.00 92.50 134 ALA A N 1
ATOM 1076 C CA . ALA A 1 134 ? -8.720 -9.242 19.967 1.00 92.50 134 ALA A CA 1
ATOM 1077 C C . ALA A 1 134 ? -7.699 -9.967 19.069 1.00 92.50 134 ALA A C 1
ATOM 1079 O O . ALA A 1 134 ? -7.806 -11.178 18.875 1.00 92.50 134 ALA A O 1
ATOM 1080 N N . LEU A 1 135 ? -6.714 -9.243 18.529 1.00 93.44 135 LEU A N 1
ATOM 1081 C CA . LEU A 1 135 ? -5.654 -9.789 17.681 1.00 93.44 135 LEU A CA 1
ATOM 1082 C C . LEU A 1 135 ? -4.407 -10.221 18.460 1.00 93.44 135 LEU A C 1
ATOM 1084 O O . LEU A 1 135 ? -3.606 -10.962 17.897 1.00 93.44 135 LEU A O 1
ATOM 1088 N N . LEU A 1 136 ? -4.270 -9.835 19.733 1.00 90.88 136 LEU A N 1
ATOM 1089 C CA . LEU A 1 136 ? -3.121 -10.162 20.590 1.00 90.88 136 LEU A CA 1
ATOM 1090 C C . LEU A 1 136 ? -2.738 -11.663 20.571 1.00 90.88 136 LEU A C 1
ATOM 1092 O O . LEU A 1 136 ? -1.563 -11.981 20.410 1.00 90.88 136 LEU A O 1
ATOM 1096 N N . PRO A 1 137 ? -3.687 -12.624 20.644 1.00 91.88 137 PRO A N 1
ATOM 1097 C CA . PRO A 1 137 ? -3.353 -14.054 20.596 1.00 91.88 137 PRO A CA 1
ATOM 1098 C C . PRO A 1 137 ? -2.837 -14.539 19.231 1.00 91.88 137 PRO A C 1
ATOM 1100 O O . PRO A 1 137 ? -2.425 -15.688 19.094 1.00 91.88 137 PRO A O 1
ATOM 1103 N N . PHE A 1 138 ? -2.922 -13.697 18.202 1.00 91.44 138 PHE A N 1
ATOM 1104 C CA . PHE A 1 138 ? -2.652 -14.025 16.807 1.00 91.44 138 PHE A CA 1
ATOM 1105 C C . PHE A 1 138 ? -1.475 -13.232 16.224 1.00 91.44 138 PHE A C 1
ATOM 1107 O O . PHE A 1 138 ? -1.258 -13.310 15.018 1.00 91.44 138 PHE A O 1
ATOM 1114 N N . GLU A 1 139 ? -0.719 -12.486 17.037 1.00 85.75 139 GLU A N 1
ATOM 1115 C CA . GLU A 1 139 ? 0.330 -11.556 16.578 1.00 85.75 139 GLU A CA 1
ATOM 1116 C C . GLU A 1 139 ? 1.408 -12.192 15.688 1.00 85.75 139 GLU A C 1
ATOM 1118 O O . GLU A 1 139 ? 1.897 -11.550 14.753 1.00 85.75 139 GLU A O 1
ATOM 1123 N N . GLU A 1 140 ? 1.732 -13.466 15.920 1.00 85.19 140 GLU A N 1
ATOM 1124 C CA . GLU A 1 140 ? 2.736 -14.199 15.138 1.00 85.19 140 GLU A CA 1
ATOM 1125 C C . GLU A 1 140 ? 2.238 -14.664 13.763 1.00 85.19 140 GLU A C 1
ATOM 1127 O O . GLU A 1 140 ? 3.028 -15.112 12.929 1.00 85.19 140 GLU A O 1
ATOM 1132 N N . LYS A 1 141 ? 0.934 -14.555 13.478 1.00 90.81 141 LYS A N 1
ATOM 1133 C CA . LYS A 1 141 ? 0.404 -14.933 12.166 1.00 90.81 141 LYS A CA 1
ATOM 1134 C C . LYS A 1 141 ? 0.978 -14.044 11.052 1.00 90.81 141 LYS A C 1
ATOM 1136 O O . LYS A 1 141 ? 1.368 -12.891 11.287 1.00 90.81 141 LYS A O 1
ATOM 1141 N N . PRO A 1 142 ? 0.973 -14.542 9.800 1.00 91.12 142 PRO A N 1
ATOM 1142 C CA . PRO A 1 142 ? 1.302 -13.726 8.642 1.00 91.12 142 PRO A CA 1
ATOM 1143 C C . PRO A 1 142 ? 0.429 -12.472 8.611 1.00 91.12 142 PRO A C 1
ATOM 1145 O O . PRO A 1 142 ? -0.790 -12.545 8.797 1.00 91.12 142 PRO A O 1
ATOM 1148 N N . LEU A 1 143 ? 1.039 -11.323 8.329 1.00 91.06 143 LEU A N 1
ATOM 1149 C CA . LEU A 1 143 ? 0.377 -10.023 8.442 1.00 91.06 143 LEU A CA 1
ATOM 1150 C C . LEU A 1 143 ? -0.900 -9.920 7.581 1.00 91.06 143 LEU A C 1
ATOM 1152 O O . LEU A 1 143 ? -1.907 -9.356 8.005 1.00 91.06 143 LEU A O 1
ATOM 1156 N N . ALA A 1 144 ? -0.908 -10.562 6.410 1.00 91.75 144 ALA A N 1
ATOM 1157 C CA . ALA A 1 144 ? -2.076 -10.642 5.530 1.00 91.75 144 ALA A CA 1
ATOM 1158 C C . ALA A 1 144 ? -3.241 -11.478 6.102 1.00 91.75 144 ALA A C 1
ATOM 1160 O O . ALA A 1 144 ? -4.401 -11.270 5.741 1.00 91.75 144 ALA A O 1
ATOM 1161 N N . GLU A 1 145 ? -2.967 -12.469 6.951 1.00 93.44 145 GLU A N 1
ATOM 1162 C CA . GLU A 1 145 ? -4.011 -13.220 7.659 1.00 93.44 145 GLU A CA 1
ATOM 1163 C C . GLU A 1 145 ? -4.551 -12.405 8.836 1.00 93.44 145 GLU A C 1
ATOM 1165 O O . GLU A 1 145 ? -5.764 -12.317 9.027 1.00 93.44 145 GLU A O 1
ATOM 1170 N N . LEU A 1 146 ? -3.656 -11.726 9.551 1.00 94.00 146 LEU A N 1
ATOM 1171 C CA . LEU A 1 146 ? -3.987 -10.851 10.668 1.00 94.00 146 LEU A CA 1
ATOM 1172 C C . LEU A 1 146 ? -4.909 -9.701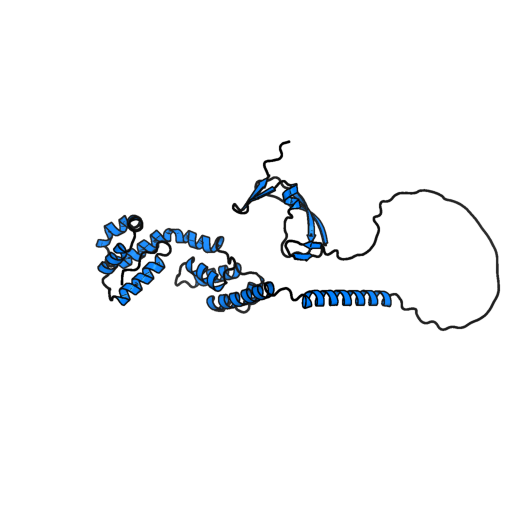 10.229 1.00 94.00 146 LEU A C 1
ATOM 1174 O O . LEU A 1 146 ? -5.925 -9.439 10.871 1.00 94.00 146 LEU A O 1
ATOM 1178 N N . ALA A 1 147 ? -4.645 -9.097 9.068 1.00 95.00 147 ALA A N 1
ATOM 1179 C CA . ALA A 1 147 ? -5.522 -8.075 8.505 1.00 95.00 147 ALA A CA 1
ATOM 1180 C C . ALA A 1 147 ? -6.899 -8.613 8.078 1.00 95.00 147 ALA A C 1
ATOM 1182 O O . ALA A 1 147 ? -7.903 -7.930 8.254 1.00 95.00 147 ALA A O 1
ATOM 1183 N N . ARG A 1 148 ? -6.984 -9.861 7.596 1.00 95.25 148 ARG A N 1
ATOM 1184 C CA . ARG A 1 148 ? -8.277 -10.506 7.300 1.00 95.25 148 ARG A CA 1
ATOM 1185 C C . ARG A 1 148 ? -9.088 -10.789 8.566 1.00 95.25 148 ARG A C 1
ATOM 1187 O O . ARG A 1 148 ? -10.314 -10.707 8.532 1.00 95.25 148 ARG A O 1
ATOM 1194 N N . LEU A 1 149 ? -8.431 -11.125 9.677 1.00 94.88 149 LEU A N 1
ATOM 1195 C CA . LEU A 1 149 ? -9.095 -11.242 10.979 1.00 94.88 149 LEU A CA 1
ATOM 1196 C C . LEU A 1 149 ? -9.585 -9.874 11.468 1.00 94.88 149 LEU A C 1
ATOM 1198 O O . LEU A 1 149 ? -10.733 -9.757 11.895 1.00 94.88 149 LEU A O 1
ATOM 1202 N N . ALA A 1 150 ? -8.754 -8.838 11.330 1.00 94.50 150 ALA A N 1
ATOM 1203 C CA . ALA A 1 150 ? -9.111 -7.463 11.664 1.00 94.50 150 ALA A CA 1
ATOM 1204 C C . ALA A 1 150 ? -10.333 -6.967 10.866 1.00 94.50 150 ALA A C 1
ATOM 1206 O O . ALA A 1 150 ? -11.246 -6.399 11.462 1.00 94.50 150 ALA A O 1
ATOM 1207 N N . ASP A 1 151 ? -10.395 -7.238 9.554 1.00 95.19 151 ASP A N 1
ATOM 1208 C CA . ASP A 1 151 ? -11.553 -6.910 8.705 1.00 95.19 151 ASP A CA 1
ATOM 1209 C C . ASP A 1 151 ? -12.849 -7.500 9.271 1.00 95.19 151 ASP A C 1
ATOM 1211 O O . ASP A 1 151 ? -13.858 -6.808 9.386 1.00 95.19 151 ASP A O 1
ATOM 1215 N N . ARG A 1 152 ? -12.822 -8.783 9.658 1.00 93.44 152 ARG A N 1
ATOM 1216 C CA . ARG A 1 152 ? -13.996 -9.472 10.214 1.00 93.44 152 ARG A CA 1
ATOM 1217 C C . ARG A 1 152 ? -14.423 -8.866 11.547 1.00 93.44 152 ARG A C 1
ATOM 1219 O O . ARG A 1 152 ? -15.615 -8.681 11.766 1.00 93.44 152 ARG A O 1
ATOM 1226 N N . LEU A 1 153 ? -13.471 -8.544 12.421 1.00 93.00 153 LEU A N 1
ATOM 1227 C CA . LEU A 1 153 ? -13.753 -7.916 13.715 1.00 93.00 153 LEU A CA 1
ATOM 1228 C C . LEU A 1 153 ? -14.390 -6.529 13.549 1.00 93.00 153 LEU A C 1
ATOM 1230 O O . LEU A 1 153 ? -15.352 -6.207 14.247 1.00 93.00 153 LEU A O 1
ATOM 1234 N N . LEU A 1 154 ? -13.895 -5.731 12.601 1.00 91.12 154 LEU A N 1
ATOM 1235 C CA . LEU A 1 154 ? -14.459 -4.418 12.283 1.00 91.12 154 LEU A CA 1
ATOM 1236 C C . LEU A 1 154 ? -15.848 -4.520 11.649 1.00 91.12 154 LEU A C 1
ATOM 1238 O O . LEU A 1 154 ? -16.766 -3.843 12.110 1.00 91.12 154 LEU A O 1
ATOM 1242 N N . ALA A 1 155 ? -16.040 -5.425 10.688 1.00 89.62 155 ALA A N 1
ATOM 1243 C CA . ALA A 1 155 ? -17.341 -5.649 10.062 1.00 89.62 155 ALA A CA 1
ATOM 1244 C C . ALA A 1 155 ? -18.406 -6.103 11.077 1.00 89.62 155 ALA A C 1
ATOM 1246 O O . ALA A 1 155 ? -19.544 -5.636 11.039 1.00 89.62 155 ALA A O 1
ATOM 1247 N N . LEU A 1 156 ? -18.041 -6.974 12.030 1.00 87.19 156 LEU A N 1
ATOM 1248 C CA . LEU A 1 156 ? -18.945 -7.381 13.111 1.00 87.19 156 LEU A CA 1
ATOM 1249 C C . LEU A 1 156 ? -19.391 -6.173 13.939 1.00 87.19 156 LEU A C 1
ATOM 1251 O O . LEU A 1 156 ? -20.581 -6.034 14.214 1.00 87.19 156 LEU A O 1
ATOM 1255 N N . ARG A 1 157 ? -18.466 -5.274 14.290 1.00 81.94 157 ARG A N 1
ATOM 1256 C CA . ARG A 1 157 ? -18.771 -4.060 15.058 1.00 81.94 157 ARG A CA 1
ATOM 1257 C C . ARG A 1 157 ? -19.692 -3.109 14.296 1.00 81.94 157 ARG A C 1
ATOM 1259 O O . ARG A 1 157 ? -20.663 -2.625 14.872 1.00 81.94 157 ARG A O 1
ATOM 1266 N N . GLU A 1 158 ? -19.413 -2.848 13.023 1.00 78.50 158 GLU A N 1
ATOM 1267 C CA . GLU A 1 158 ? -20.272 -2.009 12.177 1.00 78.50 158 GLU A CA 1
ATOM 1268 C C . GLU A 1 158 ? -21.681 -2.594 12.065 1.00 78.50 158 GLU A C 1
ATOM 1270 O O . GLU A 1 158 ? -22.670 -1.866 12.168 1.00 78.50 158 GLU A O 1
ATOM 1275 N N . SER A 1 159 ? -21.784 -3.921 11.963 1.00 73.25 159 SER A N 1
ATOM 1276 C CA . SER A 1 159 ? -23.067 -4.614 11.949 1.00 73.25 159 SER A CA 1
ATOM 1277 C C . SER A 1 159 ? -23.812 -4.506 13.285 1.00 73.25 159 SER A C 1
ATOM 1279 O O . SER A 1 159 ? -25.037 -4.421 13.276 1.00 73.25 159 SER A O 1
ATOM 1281 N N . GLN A 1 160 ? -23.112 -4.459 14.425 1.00 67.75 160 GLN A N 1
ATOM 1282 C CA . GLN A 1 160 ? -23.739 -4.211 15.733 1.00 67.75 160 GLN A CA 1
ATOM 1283 C C . GLN A 1 160 ? -24.191 -2.757 15.920 1.00 67.75 160 GLN A C 1
ATOM 1285 O O . GLN A 1 160 ? -25.110 -2.507 16.693 1.00 67.75 160 GLN A O 1
ATOM 1290 N N . LEU A 1 161 ? -23.570 -1.809 15.215 1.00 63.72 161 LEU A N 1
ATOM 1291 C CA . LEU A 1 161 ? -23.943 -0.392 15.239 1.00 63.72 161 LEU A CA 1
ATOM 1292 C C . LEU A 1 161 ? -25.064 -0.055 14.236 1.00 63.72 161 LEU A C 1
ATOM 1294 O O . LEU A 1 161 ? -25.853 0.849 14.498 1.00 63.72 161 LEU A O 1
ATOM 1298 N N . SER A 1 162 ? -25.145 -0.769 13.105 1.00 58.22 162 SER A N 1
ATOM 1299 C CA . SER A 1 162 ? -26.227 -0.632 12.109 1.00 58.22 162 SER A CA 1
ATOM 1300 C C . SER A 1 162 ? -27.454 -1.488 12.407 1.00 58.22 162 SER A C 1
ATOM 1302 O O . SER A 1 162 ? -28.548 -1.176 11.932 1.00 58.22 162 SER A O 1
ATOM 1304 N N . ALA A 1 163 ? -27.316 -2.554 13.200 1.00 42.91 163 ALA A N 1
ATOM 1305 C CA . ALA A 1 163 ? -28.471 -3.187 13.806 1.00 42.91 163 ALA A CA 1
ATOM 1306 C C . ALA A 1 163 ? -29.091 -2.161 14.760 1.00 42.91 163 ALA A C 1
ATOM 1308 O O . ALA A 1 163 ? -28.541 -1.888 15.826 1.00 42.91 163 ALA A O 1
ATOM 1309 N N . SER A 1 164 ? -30.208 -1.561 14.324 1.00 40.09 164 SER A N 1
ATOM 1310 C CA . SER A 1 164 ? -31.123 -0.758 15.142 1.00 40.09 164 SER A CA 1
ATOM 1311 C C . SER A 1 164 ? -31.096 -1.292 16.573 1.00 40.09 164 SER A C 1
ATOM 1313 O O . SER A 1 164 ? -31.196 -2.520 16.709 1.00 40.09 164 SER A O 1
ATOM 1315 N N . PRO A 1 165 ? -30.886 -0.446 17.608 1.00 43.84 165 PRO A N 1
ATOM 1316 C CA . PRO A 1 165 ? -30.693 -0.948 18.953 1.00 43.84 165 PRO A CA 1
ATOM 1317 C C . PRO A 1 165 ? -31.854 -1.883 19.211 1.00 43.84 165 PRO A C 1
ATOM 1319 O O . PRO A 1 165 ? -33.019 -1.498 19.090 1.00 43.84 165 PRO A O 1
ATOM 1322 N N . VAL A 1 166 ? -31.531 -3.143 19.481 1.00 45.22 166 VAL A N 1
ATOM 1323 C CA . VAL A 1 166 ? -32.484 -4.064 20.060 1.00 45.22 166 VAL A CA 1
ATOM 1324 C C . VAL A 1 166 ? -32.841 -3.405 21.386 1.00 45.22 166 VAL A C 1
ATOM 1326 O O . VAL A 1 166 ? -32.187 -3.617 22.402 1.00 45.22 166 VAL A O 1
ATOM 1329 N N . CYS A 1 167 ? -33.859 -2.541 21.367 1.00 46.00 167 CYS A N 1
ATOM 1330 C CA . CYS A 1 167 ? -34.384 -1.864 22.541 1.00 46.00 167 CYS A CA 1
ATOM 1331 C C . CYS A 1 167 ? -34.785 -2.894 23.602 1.00 46.00 167 CYS A C 1
ATOM 1333 O O . CYS A 1 167 ? -34.876 -2.547 24.767 1.00 46.00 167 CYS A O 1
ATOM 1335 N N . ALA A 1 168 ? -34.916 -4.176 23.243 1.00 46.09 168 ALA A N 1
ATOM 1336 C CA . ALA A 1 168 ? -35.150 -5.257 24.183 1.00 46.09 168 ALA A CA 1
ATOM 1337 C C . ALA A 1 168 ? -33.964 -5.567 25.123 1.00 46.09 168 ALA A C 1
ATOM 1339 O O . ALA A 1 168 ? -34.214 -6.030 26.233 1.00 46.09 168 ALA A O 1
ATOM 1340 N N . THR A 1 169 ? -32.696 -5.313 24.762 1.00 49.62 169 THR A N 1
ATOM 1341 C CA . THR A 1 169 ? -31.568 -5.585 25.681 1.00 49.62 169 THR A CA 1
ATOM 1342 C C . THR A 1 169 ? -31.220 -4.385 26.547 1.00 49.62 169 THR A C 1
ATOM 1344 O O . THR A 1 169 ? -31.013 -4.574 27.738 1.00 49.62 169 THR A O 1
ATOM 1347 N N . ALA A 1 170 ? -31.243 -3.155 26.027 1.00 52.84 170 ALA A N 1
ATOM 1348 C CA . ALA A 1 170 ? -31.059 -1.969 26.868 1.00 52.84 170 ALA A CA 1
ATOM 1349 C C . ALA A 1 170 ? -32.216 -1.809 27.872 1.00 52.84 170 ALA A C 1
ATOM 1351 O O . ALA A 1 170 ? -31.958 -1.737 29.068 1.00 52.84 170 ALA A O 1
ATOM 1352 N N . GLN A 1 171 ? -33.480 -1.914 27.429 1.00 54.25 171 GLN A N 1
ATOM 1353 C CA . GLN A 1 171 ? -34.630 -1.875 28.347 1.00 54.25 171 GLN A CA 1
ATOM 1354 C C . GLN A 1 171 ? -34.684 -3.104 29.257 1.00 54.25 171 GLN A C 1
ATOM 1356 O O . GLN A 1 171 ? -35.129 -2.999 30.391 1.00 54.25 171 GLN A O 1
ATOM 1361 N N . GLY A 1 172 ? -34.229 -4.274 28.795 1.00 58.78 172 GLY A N 1
ATOM 1362 C CA . GLY A 1 172 ? -34.175 -5.482 29.618 1.00 58.78 172 GLY A CA 1
ATOM 1363 C C . GLY A 1 172 ? -33.096 -5.422 30.701 1.00 58.78 172 GLY A C 1
ATOM 1364 O O . GLY A 1 172 ? -33.296 -5.948 31.792 1.00 58.78 172 GLY A O 1
ATOM 1365 N N . VAL A 1 173 ? -31.960 -4.779 30.427 1.00 62.50 173 VAL A N 1
ATOM 1366 C CA . VAL A 1 173 ? -30.880 -4.583 31.404 1.00 62.50 173 VAL A CA 1
ATOM 1367 C C . VAL A 1 173 ? -31.216 -3.427 32.348 1.00 62.50 173 VAL A C 1
ATOM 1369 O O . VAL A 1 173 ? -31.040 -3.596 33.550 1.00 62.50 173 VAL A O 1
ATOM 1372 N N . GLU A 1 174 ? -31.787 -2.324 31.853 1.00 68.31 174 GLU A N 1
ATOM 1373 C CA . GLU A 1 174 ? -32.310 -1.225 32.681 1.00 68.31 174 GLU A CA 1
ATOM 1374 C C . GLU A 1 174 ? -33.458 -1.698 33.582 1.00 68.31 174 GLU A C 1
ATOM 1376 O O . GLU A 1 174 ? -33.388 -1.513 34.790 1.00 68.31 174 GLU A O 1
ATOM 1381 N N . ALA A 1 175 ? -34.449 -2.431 33.060 1.00 72.19 175 ALA A N 1
ATOM 1382 C CA . ALA A 1 175 ? -35.542 -2.968 33.877 1.00 72.19 175 ALA A CA 1
ATOM 1383 C C . ALA A 1 175 ? -35.056 -3.990 34.916 1.00 72.19 175 ALA A C 1
ATOM 1385 O O . ALA A 1 175 ? -35.617 -4.083 36.008 1.00 72.19 175 ALA A O 1
ATOM 1386 N N . ARG A 1 176 ? -34.006 -4.765 34.604 1.00 77.31 176 ARG A N 1
ATOM 1387 C CA . ARG A 1 176 ? -33.374 -5.671 35.575 1.00 77.31 176 ARG A CA 1
ATOM 1388 C C . ARG A 1 176 ? -32.547 -4.921 36.616 1.00 77.31 176 ARG A C 1
ATOM 1390 O O . ARG A 1 176 ? -32.508 -5.382 37.752 1.00 77.31 176 ARG A O 1
ATOM 1397 N N . LEU A 1 177 ? -31.902 -3.813 36.251 1.00 81.56 177 LEU A N 1
ATOM 1398 C CA . LEU A 1 177 ? -31.196 -2.928 37.180 1.00 81.56 177 LEU A CA 1
ATOM 1399 C C . LEU A 1 177 ? -32.184 -2.219 38.111 1.00 81.56 177 LEU A C 1
ATOM 1401 O O . LEU A 1 177 ? -31.970 -2.254 39.317 1.00 81.56 177 LEU A O 1
ATOM 1405 N N . ASP A 1 178 ? -33.301 -1.707 37.592 1.00 80.50 178 ASP A N 1
ATOM 1406 C CA . ASP A 1 178 ? -34.379 -1.105 38.385 1.00 80.50 178 ASP A CA 1
ATOM 1407 C C . ASP A 1 178 ? -35.039 -2.123 39.329 1.00 80.50 178 ASP A C 1
ATOM 1409 O O . ASP A 1 178 ? -35.289 -1.827 40.500 1.00 80.50 178 ASP A O 1
ATOM 1413 N N . ASP A 1 179 ? -35.314 -3.347 38.856 1.00 85.44 179 ASP A N 1
ATOM 1414 C CA . ASP A 1 179 ? -35.865 -4.428 39.689 1.00 85.44 179 ASP A CA 1
ATOM 1415 C C . ASP A 1 179 ? -34.874 -4.865 40.779 1.00 85.44 179 ASP A C 1
ATOM 1417 O O . ASP A 1 179 ? -35.262 -5.089 41.931 1.00 85.44 179 ASP A O 1
ATOM 1421 N N . LEU A 1 180 ? -33.582 -4.937 40.446 1.00 83.38 180 LEU A N 1
ATOM 1422 C CA . LEU A 1 180 ? -32.532 -5.257 41.408 1.00 83.38 180 LEU A CA 1
ATOM 1423 C C . LEU A 1 180 ? -32.355 -4.130 42.433 1.00 83.38 180 LEU A C 1
ATOM 1425 O O . LEU A 1 180 ? -32.276 -4.414 43.627 1.00 83.38 180 LEU A O 1
ATOM 1429 N N . GLU A 1 181 ? -32.378 -2.866 42.006 1.00 87.06 181 GLU A N 1
ATOM 1430 C CA . GLU A 1 181 ? -32.325 -1.702 42.892 1.00 87.06 181 GLU A CA 1
ATOM 1431 C C . GLU A 1 181 ? -33.531 -1.684 43.844 1.00 87.06 181 GLU A C 1
ATOM 1433 O O . GLU A 1 181 ? -33.373 -1.501 45.057 1.00 87.06 181 GLU A O 1
ATOM 1438 N N . LYS A 1 182 ? -34.740 -1.969 43.340 1.00 86.75 182 LYS A N 1
ATOM 1439 C CA . LYS A 1 182 ? -35.946 -2.122 44.170 1.00 86.75 182 LYS A CA 1
ATOM 1440 C C . LYS A 1 182 ? -35.785 -3.222 45.214 1.00 86.75 182 LYS A C 1
ATOM 1442 O O . LYS A 1 182 ? -36.115 -2.998 46.380 1.00 86.75 182 LYS A O 1
ATOM 1447 N N . LYS A 1 183 ? -35.267 -4.390 44.824 1.00 84.00 183 LYS A N 1
ATOM 1448 C CA . LYS A 1 183 ? -35.036 -5.521 45.738 1.00 84.00 183 LYS A CA 1
ATOM 1449 C C . LYS A 1 183 ? -33.979 -5.203 46.793 1.00 84.00 183 LYS A C 1
ATOM 1451 O O . LYS A 1 183 ? -34.173 -5.557 47.954 1.00 84.00 183 LYS A O 1
ATOM 1456 N N . VAL A 1 184 ? -32.912 -4.489 46.433 1.00 85.62 184 VAL A N 1
ATOM 1457 C CA . VAL A 1 184 ? -31.877 -4.038 47.380 1.00 85.62 184 VAL A CA 1
ATOM 1458 C C . VAL A 1 184 ? -32.451 -3.029 48.377 1.00 85.62 184 VAL A C 1
ATOM 1460 O O . VAL A 1 184 ? -32.270 -3.201 49.581 1.00 85.62 184 VAL A O 1
ATOM 1463 N N . ARG A 1 185 ? -33.230 -2.037 47.923 1.00 81.81 185 ARG A N 1
ATOM 1464 C CA . ARG A 1 185 ? -33.932 -1.099 48.821 1.00 81.81 185 ARG A CA 1
ATOM 1465 C C . ARG A 1 185 ? -34.895 -1.827 49.760 1.00 81.81 185 ARG A C 1
ATOM 1467 O O . ARG A 1 185 ? -34.942 -1.529 50.951 1.00 81.81 185 ARG A O 1
ATOM 1474 N N . GLN A 1 186 ? -35.630 -2.813 49.247 1.00 79.00 186 GLN A N 1
ATOM 1475 C CA . GLN A 1 186 ? -36.548 -3.614 50.051 1.00 79.00 186 GLN A CA 1
ATOM 1476 C C . GLN A 1 186 ? -35.797 -4.470 51.087 1.00 79.00 186 GLN A C 1
ATOM 1478 O O . GLN A 1 186 ? -36.266 -4.586 52.215 1.00 79.00 186 GLN A O 1
ATOM 1483 N N . LEU A 1 187 ? -34.620 -5.012 50.762 1.00 76.94 187 LEU A N 1
ATOM 1484 C CA . LEU A 1 187 ? -33.761 -5.737 51.709 1.00 76.94 187 LEU A CA 1
ATOM 1485 C C . LEU A 1 187 ? -33.199 -4.833 52.813 1.00 76.94 187 LEU A C 1
ATOM 1487 O O . LEU A 1 187 ? -33.228 -5.221 53.980 1.00 76.94 187 LEU A O 1
ATOM 1491 N N . ILE A 1 188 ? -32.746 -3.624 52.468 1.00 75.44 188 ILE A N 1
ATOM 1492 C CA . ILE A 1 188 ? -32.226 -2.651 53.442 1.00 75.44 188 ILE A CA 1
ATOM 1493 C C . ILE A 1 188 ? -33.316 -2.293 54.463 1.00 75.44 188 ILE A C 1
ATOM 1495 O O . ILE A 1 188 ? -33.079 -2.399 55.667 1.00 75.44 188 ILE A O 1
ATOM 1499 N N . LEU A 1 189 ? -34.538 -2.007 53.996 1.00 70.56 189 LEU A N 1
ATOM 1500 C CA . LEU A 1 189 ? -35.688 -1.686 54.853 1.00 70.56 189 LEU A CA 1
ATOM 1501 C C . LEU A 1 189 ? -36.146 -2.852 55.748 1.00 70.56 189 LEU A C 1
ATOM 1503 O O . LEU A 1 189 ? -36.614 -2.619 56.860 1.00 70.56 189 LEU A O 1
ATOM 1507 N N . HIS A 1 190 ? -36.009 -4.105 55.302 1.00 61.88 190 HIS A N 1
ATOM 1508 C CA . HIS A 1 190 ? -36.346 -5.269 56.134 1.00 61.88 190 HIS A CA 1
ATOM 1509 C C . HIS A 1 190 ? -35.241 -5.629 57.140 1.00 61.88 190 HIS A C 1
ATOM 1511 O O . HIS A 1 190 ? -35.529 -6.285 58.141 1.00 61.88 190 HIS A O 1
ATOM 1517 N N . SER A 1 191 ? -33.997 -5.190 56.915 1.00 58.03 191 SER A N 1
ATOM 1518 C CA . SER A 1 191 ? -32.881 -5.441 57.839 1.00 58.03 191 SER A CA 1
ATOM 1519 C C . SER A 1 191 ? -32.932 -4.570 59.101 1.00 58.03 191 SER A C 1
ATOM 1521 O O . SER A 1 191 ? -32.546 -5.030 60.174 1.00 58.03 191 SER A O 1
ATOM 1523 N N . GLU A 1 192 ? -33.511 -3.367 59.020 1.00 53.16 192 GLU A N 1
ATOM 1524 C CA . GLU A 1 192 ? -33.631 -2.442 60.161 1.00 53.16 192 GLU A CA 1
ATOM 1525 C C . GLU A 1 192 ? -34.882 -2.675 61.033 1.00 53.16 192 GLU A C 1
ATOM 1527 O O . GLU A 1 192 ? -35.079 -2.012 62.051 1.00 53.16 192 GLU A O 1
ATOM 1532 N N . GLY A 1 193 ? -35.728 -3.644 60.671 1.00 44.00 193 GLY A N 1
ATOM 1533 C CA . GLY A 1 193 ? -37.057 -3.825 61.255 1.00 44.00 193 GLY A CA 1
ATOM 1534 C C . GLY A 1 193 ? -37.271 -5.084 62.090 1.00 44.00 193 GLY A C 1
ATOM 1535 O O . GLY A 1 193 ? -38.427 -5.389 62.356 1.00 44.00 193 GLY A O 1
ATOM 1536 N N . ALA A 1 194 ? -36.239 -5.839 62.486 1.00 40.44 194 ALA A N 1
ATOM 1537 C CA . ALA A 1 194 ? -36.418 -7.070 63.267 1.00 40.44 194 ALA A CA 1
ATOM 1538 C C . ALA A 1 194 ? -36.718 -6.771 64.755 1.00 40.44 194 ALA A C 1
ATOM 1540 O O . ALA A 1 194 ? -35.789 -6.493 65.523 1.00 40.44 194 ALA A O 1
ATOM 1541 N N . PRO A 1 195 ? -37.974 -6.884 65.239 1.00 42.41 195 PRO A N 1
ATOM 1542 C CA . PRO A 1 195 ? -38.274 -6.724 66.649 1.00 42.41 195 PRO A CA 1
ATOM 1543 C C . PRO A 1 195 ? -38.039 -8.083 67.308 1.00 42.41 195 PRO A C 1
ATOM 1545 O O . PRO A 1 195 ? -38.689 -9.083 66.988 1.00 42.41 195 PRO A O 1
ATOM 1548 N N . ARG A 1 196 ? -37.099 -8.140 68.254 1.00 45.59 196 ARG A N 1
ATOM 1549 C CA . ARG A 1 196 ? -36.945 -9.306 69.129 1.00 45.59 196 ARG A CA 1
ATOM 1550 C C . ARG A 1 196 ? -38.286 -9.601 69.805 1.00 45.59 196 ARG A C 1
ATOM 1552 O O . ARG A 1 196 ? -38.757 -8.823 70.630 1.00 45.59 196 ARG A O 1
ATOM 1559 N N . ARG A 1 197 ? -38.863 -10.757 69.465 1.00 36.53 197 ARG A N 1
ATOM 1560 C CA . ARG A 1 197 ? -39.987 -11.387 70.164 1.00 36.53 197 ARG A CA 1
ATOM 1561 C C . ARG A 1 197 ? -39.725 -11.369 71.675 1.00 36.53 197 ARG A C 1
ATOM 1563 O O . ARG A 1 197 ? -38.779 -12.000 72.143 1.00 36.53 197 ARG A O 1
ATOM 1570 N N . ARG A 1 198 ? -40.583 -10.692 72.438 1.00 35.53 198 ARG A N 1
ATOM 1571 C CA . ARG A 1 198 ? -40.776 -10.961 73.867 1.00 35.53 198 ARG A CA 1
ATOM 1572 C C . ARG A 1 198 ? -42.255 -11.209 74.124 1.00 35.53 198 ARG A C 1
ATOM 1574 O O . ARG A 1 198 ? -43.106 -10.415 73.738 1.00 35.53 198 ARG A O 1
ATOM 1581 N N . SER A 1 199 ? -42.504 -12.371 74.711 1.00 39.91 199 SER A N 1
ATOM 1582 C CA . SER A 1 199 ? -43.799 -12.943 75.062 1.00 39.91 199 SER A CA 1
ATOM 1583 C C . SER A 1 199 ? -44.575 -12.088 76.080 1.00 39.91 199 SER A C 1
ATOM 1585 O O . SER A 1 199 ? -43.957 -11.304 76.803 1.00 39.91 199 SER A O 1
ATOM 1587 N N . PRO A 1 200 ? -45.910 -12.251 76.167 1.00 37.97 200 PRO A N 1
ATOM 1588 C CA . PRO A 1 200 ? -46.774 -11.435 77.013 1.00 37.97 200 PRO A CA 1
ATOM 1589 C C . PRO A 1 200 ? -46.980 -12.053 78.406 1.00 37.97 200 PRO A C 1
ATOM 1591 O O . PRO A 1 200 ? -47.082 -13.271 78.536 1.00 37.97 200 PRO A O 1
ATOM 1594 N N . ALA A 1 201 ? -47.123 -11.211 79.432 1.00 41.97 201 ALA A N 1
ATOM 1595 C CA . ALA A 1 201 ? -47.806 -11.554 80.681 1.00 41.97 201 ALA A CA 1
ATOM 1596 C C . ALA A 1 201 ? -48.432 -10.288 81.315 1.00 41.97 201 ALA A C 1
ATOM 1598 O O . ALA A 1 201 ? -47.862 -9.206 81.142 1.00 41.97 201 ALA A O 1
ATOM 1599 N N . PRO A 1 202 ? -49.587 -10.385 82.010 1.00 38.78 202 PRO A N 1
ATOM 1600 C CA . PRO A 1 202 ? -50.379 -9.224 82.410 1.00 38.78 202 PRO A CA 1
ATOM 1601 C C . PRO A 1 202 ? -50.386 -8.943 83.927 1.00 38.78 202 PRO A C 1
ATOM 1603 O O . PRO A 1 202 ? -50.107 -9.816 84.747 1.00 38.78 202 PRO A O 1
ATOM 1606 N N . THR A 1 203 ? -50.936 -7.763 84.244 1.00 37.00 203 THR A N 1
ATOM 1607 C CA . THR A 1 203 ? -51.724 -7.376 85.441 1.00 37.00 203 THR A CA 1
ATOM 1608 C C . THR A 1 203 ? -51.044 -6.669 86.633 1.00 37.00 203 THR A C 1
ATOM 1610 O O . THR A 1 203 ? -50.067 -7.148 87.190 1.00 37.00 203 THR A O 1
ATOM 1613 N N . GLU A 1 204 ? -51.718 -5.575 87.049 1.00 33.44 204 GLU A N 1
ATOM 1614 C CA . GLU A 1 204 ? -51.798 -4.959 88.397 1.00 33.44 204 GLU A CA 1
ATOM 1615 C C . GLU A 1 204 ? -50.593 -4.139 88.910 1.00 33.44 204 GLU A C 1
ATOM 1617 O O . GLU A 1 204 ? -49.450 -4.502 88.701 1.00 33.44 204 GLU A O 1
ATOM 1622 N N . ARG A 1 205 ? -50.704 -3.022 89.649 1.00 29.80 205 ARG A N 1
ATOM 1623 C CA . ARG A 1 205 ? -51.767 -2.084 90.070 1.00 29.80 205 ARG A CA 1
ATOM 1624 C C . ARG A 1 205 ? -51.043 -0.964 90.864 1.00 29.80 205 ARG A C 1
ATOM 1626 O O . ARG A 1 205 ? -50.072 -1.249 91.548 1.00 29.80 205 ARG A O 1
ATOM 1633 N N . CYS A 1 206 ? -51.582 0.262 90.851 1.00 28.53 206 CYS A N 1
ATOM 1634 C CA . CYS A 1 206 ? -51.494 1.280 91.924 1.00 28.53 206 CYS A CA 1
ATOM 1635 C C . CYS A 1 206 ? -50.130 1.903 92.335 1.00 28.53 206 CYS A C 1
ATOM 1637 O O . CYS A 1 206 ? -49.404 1.316 93.123 1.00 28.53 206 CYS A O 1
ATOM 1639 N N . GLN A 1 207 ? -49.902 3.188 92.004 1.00 33.16 207 GLN A N 1
ATOM 1640 C CA . GLN A 1 207 ? -49.957 4.349 92.936 1.00 33.16 207 GLN A CA 1
ATOM 1641 C C . GLN A 1 207 ? -49.195 5.589 92.414 1.00 33.16 207 GLN A C 1
ATOM 1643 O O . GLN A 1 207 ? -48.079 5.510 91.915 1.00 33.16 207 GLN A O 1
ATOM 1648 N N . GLN A 1 208 ? -49.849 6.747 92.534 1.00 36.19 208 GLN A N 1
ATOM 1649 C CA . GLN A 1 208 ? -49.331 8.112 92.338 1.00 36.19 208 GLN A CA 1
ATOM 1650 C C . GLN A 1 208 ? -48.742 8.658 93.682 1.00 36.19 208 GLN A C 1
ATOM 1652 O O . GLN A 1 208 ? -48.765 7.908 94.654 1.00 36.19 208 GLN A O 1
ATOM 1657 N N . PRO A 1 209 ? -48.495 9.977 93.902 1.00 43.31 209 PRO A N 1
ATOM 1658 C CA . PRO A 1 209 ? -47.779 11.026 93.145 1.00 43.31 209 PRO A CA 1
ATOM 1659 C C . PRO A 1 209 ? -46.809 11.880 94.030 1.00 43.31 209 PRO A C 1
ATOM 1661 O O . PRO A 1 209 ? -46.763 11.753 95.248 1.00 43.31 209 PRO A O 1
ATOM 1664 N N . ARG A 1 210 ? -46.220 12.907 93.383 1.00 33.31 210 ARG A N 1
ATOM 1665 C CA . ARG A 1 210 ? -45.886 14.282 93.859 1.00 33.31 210 ARG A CA 1
ATOM 1666 C C . ARG A 1 210 ? -44.417 14.608 94.158 1.00 33.31 210 ARG A C 1
ATOM 1668 O O . ARG A 1 210 ? -43.839 14.103 95.106 1.00 33.31 210 ARG A O 1
ATOM 1675 N N . HIS A 1 211 ? -43.913 15.599 93.410 1.00 33.59 211 HIS A N 1
ATOM 1676 C CA . HIS A 1 211 ? -43.408 16.924 93.845 1.00 33.59 211 HIS A CA 1
ATOM 1677 C C . HIS A 1 211 ? -42.301 17.382 92.872 1.00 33.59 211 HIS A C 1
ATOM 1679 O O . HIS A 1 211 ? -41.280 16.733 92.722 1.00 33.59 211 HIS A O 1
ATOM 1685 N N . SER A 1 212 ? -42.627 18.297 91.956 1.00 32.50 212 SER A N 1
ATOM 1686 C CA . SER A 1 212 ? -42.435 19.757 92.047 1.00 32.50 212 SER A CA 1
ATOM 1687 C C . SER A 1 212 ? -41.081 20.230 91.494 1.00 32.50 212 SER A C 1
ATOM 1689 O O . SER A 1 212 ? -40.029 19.896 92.021 1.00 32.50 212 SER A O 1
ATOM 1691 N N . ARG A 1 213 ? -41.133 21.065 90.442 1.00 34.81 213 ARG A N 1
ATOM 1692 C CA . ARG A 1 213 ? -40.547 22.424 90.349 1.00 34.81 213 ARG A CA 1
ATOM 1693 C C . ARG A 1 213 ? -40.421 22.870 88.880 1.00 34.81 213 ARG A C 1
ATOM 1695 O O . ARG A 1 213 ? -39.691 22.298 88.084 1.00 34.81 213 ARG A O 1
ATOM 1702 N N . LEU A 1 214 ? -41.171 23.920 88.560 1.00 38.06 214 LEU A N 1
ATOM 1703 C CA . LEU A 1 214 ? -40.965 24.890 87.471 1.00 38.06 214 LEU A CA 1
ATOM 1704 C C . LEU A 1 214 ? -39.827 25.876 87.872 1.00 38.06 214 LEU A C 1
ATOM 1706 O O . LEU A 1 214 ? -39.409 25.815 89.031 1.00 38.06 214 LEU A O 1
ATOM 1710 N N . PRO A 1 215 ? -39.460 26.927 87.095 1.00 43.12 215 PRO A N 1
ATOM 1711 C CA . PRO A 1 215 ? -39.489 27.158 85.635 1.00 43.12 215 PRO A CA 1
ATOM 1712 C C . PRO A 1 215 ? -38.205 27.865 85.083 1.00 43.12 215 PRO A C 1
ATOM 1714 O O . PRO A 1 215 ? -37.346 28.309 85.837 1.00 43.12 215 PRO A O 1
ATOM 1717 N N . ARG A 1 216 ? -38.237 28.176 83.769 1.00 33.22 216 ARG A N 1
ATOM 1718 C CA . ARG A 1 216 ? -37.929 29.494 83.135 1.00 33.22 216 ARG A CA 1
ATOM 1719 C C . ARG A 1 216 ? -36.637 29.629 82.290 1.00 33.22 216 ARG A C 1
ATOM 1721 O O . ARG A 1 216 ? -35.544 29.343 82.745 1.00 33.22 216 ARG A O 1
ATOM 1728 N N . GLN A 1 217 ? -36.840 30.283 81.130 1.00 33.62 217 GLN A N 1
ATOM 1729 C CA . GLN A 1 217 ? -35.889 30.921 80.187 1.00 33.62 217 GLN A CA 1
ATOM 1730 C C . GLN A 1 217 ? -35.164 29.953 79.220 1.00 33.62 217 GLN A C 1
ATOM 1732 O O . GLN A 1 217 ? -34.691 28.912 79.626 1.00 33.62 217 GLN A O 1
ATOM 1737 N N . SER A 1 218 ? -35.067 30.190 77.905 1.00 35.28 218 SER A N 1
ATOM 1738 C CA . SER A 1 218 ? -34.950 31.461 77.189 1.00 35.28 218 SER A CA 1
ATOM 1739 C C . SER A 1 218 ? -35.533 31.411 75.760 1.00 35.28 218 SER A C 1
ATOM 1741 O O . SER A 1 218 ? -35.472 30.409 75.055 1.00 35.28 218 SER A O 1
ATOM 1743 N N . ARG A 1 219 ? -36.087 32.553 75.335 1.00 29.98 219 ARG A N 1
ATOM 1744 C CA . ARG A 1 219 ? -36.197 32.980 73.933 1.00 29.98 219 ARG A CA 1
ATOM 1745 C C . ARG A 1 219 ? -34.806 33.422 73.473 1.00 29.98 219 ARG A C 1
ATOM 1747 O O . ARG A 1 219 ? -34.236 34.260 74.170 1.00 29.98 219 ARG A O 1
ATOM 1754 N N . ARG A 1 220 ? -34.348 33.012 72.281 1.00 35.75 220 ARG A N 1
ATOM 1755 C CA . ARG A 1 220 ? -33.595 33.866 71.331 1.00 35.75 220 ARG A CA 1
ATOM 1756 C C . ARG A 1 220 ? -33.274 33.147 70.007 1.00 35.75 220 ARG A C 1
ATOM 1758 O O . ARG A 1 220 ? -32.758 32.043 70.015 1.00 35.75 220 ARG A O 1
ATOM 1765 N N . GLN A 1 221 ? -33.527 33.888 68.918 1.00 35.56 221 GLN A N 1
ATOM 1766 C CA . GLN A 1 221 ? -32.773 33.956 67.649 1.00 35.56 221 GLN A CA 1
ATOM 1767 C C . GLN A 1 221 ? -32.734 32.665 66.808 1.00 35.56 221 GLN A C 1
ATOM 1769 O O . GLN A 1 221 ? -31.949 31.766 67.053 1.00 35.56 221 GLN A O 1
ATOM 1774 N N . VAL A 1 222 ? -33.577 32.497 65.783 1.00 28.53 222 VAL A N 1
ATOM 1775 C CA . VAL A 1 222 ? -33.494 33.179 64.470 1.00 28.53 222 VAL A CA 1
ATOM 1776 C C . VAL A 1 222 ? -32.046 33.474 64.067 1.00 28.53 222 VAL A C 1
ATOM 1778 O O . VAL A 1 222 ? -31.569 34.602 64.165 1.00 28.53 222 VAL A O 1
ATOM 1781 N N . ARG A 1 223 ? -31.357 32.445 63.570 1.00 32.12 223 ARG A N 1
ATOM 1782 C CA . ARG A 1 223 ? -30.290 32.608 62.583 1.00 32.12 223 ARG A CA 1
ATOM 1783 C C . ARG A 1 223 ? -30.684 31.847 61.328 1.00 32.12 223 ARG A C 1
ATOM 1785 O O . ARG A 1 223 ? -30.848 30.634 61.342 1.00 32.12 223 ARG A O 1
ATOM 1792 N N . ARG A 1 224 ? -30.859 32.615 60.254 1.00 27.17 224 ARG A N 1
ATOM 1793 C CA . ARG A 1 224 ? -30.873 32.143 58.874 1.00 27.17 224 ARG A CA 1
ATOM 1794 C C . ARG A 1 224 ? -29.505 31.523 58.594 1.00 27.17 224 ARG A C 1
ATOM 1796 O O . ARG A 1 224 ? -28.535 32.255 58.422 1.00 27.17 224 ARG A O 1
ATOM 1803 N N . THR A 1 225 ? -29.426 30.203 58.553 1.00 31.58 225 THR A N 1
ATOM 1804 C CA . THR A 1 225 ? -28.356 29.496 57.850 1.00 31.58 225 THR A CA 1
ATOM 1805 C C . THR A 1 225 ? -28.969 28.849 56.624 1.00 31.58 225 THR A C 1
ATOM 1807 O O . THR A 1 225 ? -29.884 28.030 56.702 1.00 31.58 225 THR A O 1
ATOM 1810 N N . TYR A 1 226 ? -28.484 29.315 55.480 1.00 26.73 226 TYR A N 1
ATOM 1811 C CA . TYR A 1 226 ? -28.745 28.794 54.153 1.00 26.73 226 TYR A CA 1
ATOM 1812 C C . TYR A 1 226 ? -28.403 27.300 54.150 1.00 26.73 226 TYR A C 1
ATOM 1814 O O . TYR A 1 226 ? -27.240 26.919 54.101 1.00 26.73 226 TYR A O 1
ATOM 1822 N N . SER A 1 227 ? -29.426 26.467 54.306 1.00 29.31 227 SER A N 1
ATOM 1823 C CA . SER A 1 227 ? -29.336 25.019 54.161 1.00 29.31 227 SER A CA 1
ATOM 1824 C C . SER A 1 227 ? -30.136 24.677 52.914 1.00 29.31 227 SER A C 1
ATOM 1826 O O . SER A 1 227 ? -31.367 24.792 52.948 1.00 29.31 227 SER A O 1
ATOM 1828 N N . PRO A 1 228 ? -29.506 24.279 51.800 1.00 39.75 228 PRO A N 1
ATOM 1829 C CA . PRO A 1 228 ? -30.224 23.517 50.809 1.00 39.75 228 PRO A CA 1
ATOM 1830 C C . PRO A 1 228 ? -30.564 22.180 51.463 1.00 39.75 228 PRO A C 1
ATOM 1832 O O . PRO A 1 228 ? -29.690 21.394 51.826 1.00 39.75 228 PRO A O 1
ATOM 1835 N N . ARG A 1 229 ? -31.869 21.974 51.644 1.00 35.03 229 ARG A N 1
ATOM 1836 C CA . ARG A 1 229 ? -32.521 20.662 51.613 1.00 35.03 229 ARG A CA 1
ATOM 1837 C C . ARG A 1 229 ? -31.751 19.779 50.617 1.00 35.03 229 ARG A C 1
ATOM 1839 O O . ARG A 1 229 ? -31.503 20.209 49.501 1.00 35.03 229 ARG A O 1
ATOM 1846 N N . GLY A 1 230 ? -31.264 18.614 51.002 1.00 29.16 230 GLY A N 1
ATOM 1847 C CA . GLY A 1 230 ? -32.106 17.533 51.468 1.00 29.16 230 GLY A CA 1
ATOM 1848 C C . GLY A 1 230 ? -32.483 16.677 50.262 1.00 29.16 230 GLY A C 1
ATOM 1849 O O . GLY A 1 230 ? -33.155 17.157 49.355 1.00 29.16 230 GLY A O 1
ATOM 1850 N N . ASN A 1 231 ? -32.114 15.404 50.371 1.00 29.02 231 ASN A N 1
ATOM 1851 C CA . ASN A 1 231 ? -32.703 14.235 49.727 1.00 29.02 231 ASN A CA 1
ATOM 1852 C C . ASN A 1 231 ? -32.017 13.659 48.470 1.00 29.02 231 ASN A C 1
ATOM 1854 O O . ASN A 1 231 ? -32.030 14.241 47.391 1.00 29.02 231 ASN A O 1
ATOM 1858 N N . SER A 1 232 ? -31.572 12.411 48.657 1.00 33.81 232 SER A N 1
ATOM 1859 C CA . SER A 1 232 ? -31.141 11.378 47.706 1.00 33.81 232 SER A CA 1
ATOM 1860 C C . SER A 1 232 ? -29.753 11.512 47.065 1.00 33.81 232 SER A C 1
ATOM 1862 O O . SER A 1 232 ? -29.559 12.268 46.116 1.00 33.81 232 SER A O 1
ATOM 1864 N N . ASP A 1 233 ? -28.835 10.656 47.533 1.00 37.31 233 ASP A N 1
ATOM 1865 C CA . ASP A 1 233 ? -27.712 10.093 46.771 1.00 37.31 233 ASP A CA 1
ATOM 1866 C C . ASP A 1 233 ? -28.256 9.291 45.577 1.00 37.31 233 ASP A C 1
ATOM 1868 O O . ASP A 1 233 ? -28.209 8.063 45.533 1.00 37.31 233 ASP A O 1
ATOM 1872 N N . THR A 1 234 ? -28.863 9.991 44.625 1.00 38.09 234 THR A N 1
ATOM 1873 C CA . THR A 1 234 ? -29.143 9.433 43.307 1.00 38.09 234 THR A CA 1
ATOM 1874 C C . THR A 1 234 ? -27.944 9.811 42.460 1.00 38.09 234 THR A C 1
ATOM 1876 O O . THR A 1 234 ? -27.705 11.003 42.263 1.00 38.09 234 THR A O 1
ATOM 1879 N N . GLU A 1 235 ? -27.173 8.826 41.997 1.00 48.50 235 GLU A N 1
ATOM 1880 C CA . GLU A 1 235 ? -26.181 9.021 40.940 1.00 48.50 235 GLU A CA 1
ATOM 1881 C C . GLU A 1 235 ? -26.879 9.734 39.774 1.00 48.50 235 GLU A C 1
ATOM 1883 O O . GLU A 1 235 ? -27.633 9.132 39.010 1.00 48.50 235 GLU A O 1
ATOM 1888 N N . GLN A 1 236 ? -26.719 11.056 39.686 1.00 54.34 236 GLN A N 1
ATOM 1889 C CA . GLN A 1 236 ? -27.354 11.860 38.652 1.00 54.34 236 GLN A CA 1
ATOM 1890 C C . GLN A 1 236 ? -26.596 11.605 37.356 1.00 54.34 236 GLN A C 1
ATOM 1892 O O . GLN A 1 236 ? -25.627 12.288 37.023 1.00 54.34 236 GLN A O 1
ATOM 1897 N N . GLY A 1 237 ? -27.028 10.562 36.647 1.00 61.47 237 GLY A N 1
ATOM 1898 C CA . GLY A 1 237 ? -26.632 10.309 35.276 1.00 61.47 237 GLY A CA 1
ATOM 1899 C C . GLY A 1 237 ? -26.976 11.534 34.436 1.00 61.47 237 GLY A C 1
ATOM 1900 O O . GLY A 1 237 ? -28.147 11.869 34.264 1.00 61.47 237 GLY A O 1
ATOM 1901 N N . ALA A 1 238 ? -25.961 12.220 33.922 1.00 75.62 238 ALA A N 1
ATOM 1902 C CA . ALA A 1 238 ? -26.152 13.279 32.940 1.00 75.62 238 ALA A CA 1
ATOM 1903 C C . ALA A 1 238 ? -26.043 12.671 31.541 1.00 75.62 238 ALA A C 1
ATOM 1905 O O . ALA A 1 238 ? -25.242 11.767 31.315 1.00 75.62 238 ALA A O 1
ATOM 1906 N N . VAL A 1 239 ? -26.828 13.154 30.579 1.00 83.06 239 VAL A N 1
ATOM 1907 C CA . VAL A 1 239 ? -26.673 12.727 29.183 1.00 83.06 239 VAL A CA 1
ATOM 1908 C C . VAL A 1 239 ? -25.435 13.403 28.601 1.00 83.06 239 VAL A C 1
ATOM 1910 O O . VAL A 1 239 ? -25.378 14.629 28.513 1.00 83.06 239 VAL A O 1
ATOM 1913 N N . CYS A 1 240 ? -24.454 12.611 28.166 1.00 84.19 240 CYS A N 1
ATOM 1914 C CA . CYS A 1 240 ? -23.364 13.121 27.343 1.00 84.19 240 CYS A CA 1
ATOM 1915 C C . CYS A 1 240 ? -23.755 13.029 25.863 1.00 84.19 240 CYS A C 1
ATOM 1917 O O . CYS A 1 240 ? -23.881 11.931 25.319 1.00 84.19 240 CYS A O 1
ATOM 1919 N N . TYR A 1 241 ? -23.920 14.175 25.194 1.00 83.31 241 TYR A N 1
ATOM 1920 C CA . TYR A 1 241 ? -24.340 14.233 23.786 1.00 83.31 241 TYR A CA 1
ATOM 1921 C C . TYR A 1 241 ? -23.341 13.583 22.820 1.00 83.31 241 TYR A C 1
ATOM 1923 O O . TYR A 1 241 ? -23.757 12.956 21.848 1.00 83.31 241 TYR A O 1
ATOM 1931 N N . TYR A 1 242 ? -22.039 13.694 23.094 1.00 83.50 242 TYR A N 1
ATOM 1932 C CA . TYR A 1 242 ? -20.996 13.099 22.255 1.00 83.50 242 TYR A CA 1
ATOM 1933 C C . TYR A 1 242 ? -20.997 11.569 22.351 1.00 83.50 242 TYR A C 1
ATOM 1935 O O . TYR A 1 242 ? -21.042 10.883 21.334 1.00 83.50 242 TYR A O 1
ATOM 1943 N N . HIS A 1 243 ? -21.025 11.021 23.572 1.00 83.19 243 HIS A N 1
ATOM 1944 C CA . HIS A 1 243 ? -21.058 9.568 23.788 1.00 83.19 243 HIS A CA 1
ATOM 1945 C C . HIS A 1 243 ? -22.459 8.958 23.628 1.00 83.19 243 HIS A C 1
ATOM 1947 O O . HIS A 1 243 ? -22.589 7.739 23.701 1.00 83.19 243 HIS A O 1
ATOM 1953 N N . ARG A 1 244 ? -23.497 9.786 23.434 1.00 85.06 244 ARG A N 1
ATOM 1954 C CA . ARG A 1 244 ? -24.916 9.404 23.286 1.00 85.06 244 ARG A CA 1
ATOM 1955 C C . ARG A 1 244 ? -25.417 8.433 24.364 1.00 85.06 244 ARG A C 1
ATOM 1957 O O . ARG A 1 244 ? -26.222 7.548 24.086 1.00 85.06 244 ARG A O 1
ATOM 1964 N N . ARG A 1 245 ? -24.944 8.601 25.600 1.00 86.00 245 ARG A N 1
ATOM 1965 C CA . ARG A 1 245 ? -25.324 7.773 26.755 1.00 86.00 245 ARG A CA 1
ATOM 1966 C C . ARG A 1 245 ? -25.395 8.599 28.031 1.00 86.00 245 ARG A C 1
ATOM 1968 O O . ARG A 1 245 ? -24.809 9.683 28.107 1.00 86.00 245 ARG A O 1
ATOM 1975 N N . PHE A 1 246 ? -26.074 8.062 29.039 1.00 87.50 246 PHE A N 1
ATOM 1976 C CA . PHE A 1 246 ? -25.953 8.559 30.403 1.00 87.50 246 PHE A CA 1
ATOM 1977 C C . PHE A 1 246 ? -24.544 8.277 30.928 1.00 87.50 246 PHE A C 1
ATOM 1979 O O . PHE A 1 246 ? -24.000 7.190 30.730 1.00 87.50 246 PHE A O 1
ATOM 1986 N N . VAL A 1 247 ? -23.945 9.277 31.563 1.00 86.38 247 VAL A N 1
ATOM 1987 C CA . VAL A 1 247 ? -22.621 9.196 32.175 1.00 86.38 247 VAL A CA 1
ATOM 1988 C C . VAL A 1 247 ? -22.742 9.512 33.656 1.00 86.38 247 VAL A C 1
ATOM 1990 O O . VAL A 1 247 ? -23.450 10.444 34.046 1.00 86.38 247 VAL A O 1
ATOM 1993 N N . THR A 1 248 ? -22.048 8.738 34.487 1.00 90.75 248 THR A N 1
ATOM 1994 C CA . THR A 1 248 ? -21.963 9.009 35.923 1.00 90.75 248 THR A CA 1
ATOM 1995 C C . THR A 1 248 ? -21.149 10.277 36.129 1.00 90.75 248 THR A C 1
ATOM 1997 O O . THR A 1 248 ? -19.981 10.342 35.737 1.00 90.75 248 THR A O 1
ATOM 2000 N N . VAL A 1 249 ? -21.770 11.295 36.721 1.00 89.94 249 VAL A N 1
ATOM 2001 C CA . VAL A 1 249 ? -21.114 12.557 37.060 1.00 89.94 249 VAL A CA 1
ATOM 2002 C C . VAL A 1 249 ? -20.601 12.483 38.494 1.00 89.94 249 VAL A C 1
ATOM 2004 O O . VAL A 1 249 ? -21.357 12.228 39.424 1.00 89.94 249 VAL A O 1
ATOM 2007 N N . HIS A 1 250 ? -19.308 12.738 38.677 1.00 91.38 250 HIS A N 1
ATOM 2008 C CA . HIS A 1 250 ? -18.631 12.747 39.976 1.00 91.38 250 HIS A CA 1
ATOM 2009 C C . HIS A 1 250 ? -18.526 14.151 40.592 1.00 91.38 250 HIS A C 1
ATOM 2011 O O . HIS A 1 250 ? -18.078 14.298 41.727 1.00 91.38 250 HIS A O 1
ATOM 2017 N N . GLY A 1 251 ? -18.909 15.192 39.850 1.00 90.81 251 GLY A N 1
ATOM 2018 C CA . GLY A 1 251 ? -18.909 16.579 40.307 1.00 90.81 251 GLY A CA 1
ATOM 2019 C C . GLY A 1 251 ? -18.339 17.521 39.255 1.00 90.81 251 GLY A C 1
ATOM 2020 O O . GLY A 1 251 ? -18.433 17.267 38.056 1.00 90.81 251 GLY A O 1
ATOM 2021 N N . SER A 1 252 ? -17.723 18.613 39.702 1.00 92.06 252 SER A N 1
ATOM 2022 C CA . SER A 1 252 ? -17.104 19.608 38.827 1.00 92.06 252 SER A CA 1
ATOM 2023 C C . SER A 1 252 ? -15.703 19.981 39.299 1.00 92.06 252 SER A C 1
ATOM 2025 O O . SER A 1 252 ? -15.467 20.087 40.503 1.00 92.06 252 SER A O 1
ATOM 2027 N N . LYS A 1 253 ? -14.783 20.239 38.368 1.00 91.75 253 LYS A N 1
ATOM 2028 C CA . LYS A 1 253 ? -13.409 20.659 38.651 1.00 91.75 253 LYS A CA 1
ATOM 2029 C C . LYS A 1 253 ? -13.008 21.825 37.759 1.00 91.75 253 LYS A C 1
ATOM 2031 O O . LYS A 1 253 ? -13.153 21.774 36.542 1.00 91.75 253 LYS A O 1
ATOM 2036 N N . THR A 1 254 ? -12.461 22.869 38.371 1.00 95.12 254 THR A N 1
ATOM 2037 C CA . THR A 1 254 ? -11.927 24.016 37.635 1.00 95.12 254 THR A CA 1
ATOM 2038 C C . THR A 1 254 ? -10.512 23.730 37.156 1.00 95.12 254 THR A C 1
ATOM 2040 O O . THR A 1 254 ? -9.637 23.436 37.969 1.00 95.12 254 THR A O 1
ATOM 2043 N N . LEU A 1 255 ? -10.295 23.829 35.847 1.00 92.56 255 LEU A N 1
ATOM 2044 C CA . LEU A 1 255 ? -9.008 23.627 35.184 1.00 92.56 255 LEU A CA 1
ATOM 2045 C C . LEU A 1 255 ? -8.657 24.855 34.336 1.00 92.56 255 LEU A C 1
ATOM 2047 O O . LEU A 1 255 ? -9.533 25.638 33.965 1.00 92.56 255 LEU A O 1
ATOM 2051 N N . THR A 1 256 ? -7.371 25.008 34.034 1.00 94.25 256 THR A N 1
ATOM 2052 C CA . THR A 1 256 ? -6.872 26.002 33.080 1.00 94.25 256 THR A CA 1
ATOM 2053 C C . THR A 1 256 ? -6.428 25.272 31.820 1.00 94.25 256 THR A C 1
ATOM 2055 O O . THR A 1 256 ? -5.568 24.397 31.885 1.00 94.25 256 THR A O 1
ATOM 2058 N N . VAL A 1 257 ? -7.033 25.616 30.688 1.00 90.81 257 VAL A N 1
ATOM 2059 C CA . VAL A 1 257 ? -6.672 25.112 29.364 1.00 90.81 257 VAL A CA 1
ATOM 2060 C C . VAL A 1 257 ? -5.614 26.039 28.782 1.00 90.81 257 VAL A C 1
ATOM 2062 O O . VAL A 1 257 ? -5.823 27.249 28.703 1.00 90.81 257 VAL A O 1
ATOM 2065 N N . HIS A 1 258 ? -4.473 25.475 28.407 1.00 91.19 258 HIS A N 1
ATOM 2066 C CA . HIS A 1 258 ? -3.383 26.202 27.768 1.00 91.19 258 HIS A CA 1
ATOM 2067 C C . HIS A 1 258 ? -3.432 25.961 26.258 1.00 91.19 258 HIS A C 1
ATOM 2069 O O . HIS A 1 258 ? -3.659 24.835 25.823 1.00 91.19 258 HIS A O 1
ATOM 2075 N N . PHE A 1 259 ? -3.218 27.020 25.482 1.00 86.69 259 PHE A N 1
ATOM 2076 C CA . PHE A 1 259 ? -3.112 26.985 24.026 1.00 86.69 259 PHE A CA 1
ATOM 2077 C C . PHE A 1 259 ? -1.738 27.519 23.620 1.00 86.69 259 PHE A C 1
ATOM 2079 O O . PHE A 1 259 ? -1.165 28.331 24.346 1.00 86.69 259 PHE A O 1
ATOM 2086 N N . ASP A 1 260 ? -1.244 27.134 22.445 1.00 82.19 260 ASP A N 1
ATOM 2087 C CA . ASP A 1 260 ? 0.077 27.574 21.973 1.00 82.19 260 ASP A CA 1
ATOM 2088 C C . ASP A 1 260 ? 0.125 29.078 21.657 1.00 82.19 260 ASP A C 1
ATOM 2090 O O . ASP A 1 260 ? 1.138 29.737 21.878 1.00 82.19 260 ASP A O 1
ATOM 2094 N N . VAL A 1 261 ? -0.981 29.631 21.146 1.00 85.00 261 VAL A N 1
ATOM 2095 C CA . VAL A 1 261 ? -1.054 31.009 20.618 1.00 85.00 261 VAL A CA 1
ATOM 2096 C C . VAL A 1 261 ? -2.147 31.869 21.259 1.00 85.00 261 VAL A C 1
ATOM 2098 O O . VAL A 1 261 ? -2.363 33.001 20.830 1.00 85.00 261 VAL A O 1
ATOM 2101 N N . LEU A 1 262 ? -2.846 31.359 22.280 1.00 88.00 262 LEU A N 1
ATOM 2102 C CA . LEU A 1 262 ? -3.913 32.080 22.983 1.00 88.00 262 LEU A CA 1
ATOM 2103 C C . LEU A 1 262 ? -3.645 32.139 24.493 1.00 88.00 262 LEU A C 1
ATOM 2105 O O . LEU A 1 262 ? -3.010 31.235 25.041 1.00 88.00 262 LEU A O 1
ATOM 2109 N N . PRO A 1 263 ? -4.159 33.167 25.194 1.00 88.81 263 PRO A N 1
ATOM 2110 C CA . PRO A 1 263 ? -4.098 33.222 26.647 1.00 88.81 263 PRO A CA 1
ATOM 2111 C C . PRO A 1 263 ? -4.719 31.973 27.301 1.00 88.81 263 PRO A C 1
ATOM 2113 O O . PRO A 1 263 ? -5.701 31.435 26.781 1.00 88.81 263 PRO A O 1
ATOM 2116 N N . PRO A 1 264 ? -4.207 31.525 28.463 1.00 91.69 264 PRO A N 1
ATOM 2117 C CA . PRO A 1 264 ? -4.790 30.400 29.183 1.00 91.69 264 PRO A CA 1
ATOM 2118 C C . PRO A 1 264 ? -6.249 30.665 29.573 1.00 91.69 264 PRO A C 1
ATOM 2120 O O . PRO A 1 264 ? -6.569 31.698 30.164 1.00 91.69 264 PRO A O 1
ATOM 2123 N N . ALA A 1 265 ? -7.129 29.706 29.300 1.00 92.69 265 ALA A N 1
ATOM 2124 C CA . ALA A 1 265 ? -8.561 29.810 29.554 1.00 92.69 265 ALA A CA 1
ATOM 2125 C C . ALA A 1 265 ? -8.963 28.971 30.769 1.00 92.69 265 ALA A C 1
ATOM 2127 O O . ALA A 1 265 ? -8.830 27.747 30.778 1.00 92.69 265 ALA A O 1
ATOM 2128 N N . LYS A 1 266 ? -9.482 29.618 31.814 1.00 93.62 266 LYS A N 1
ATOM 2129 C CA . LYS A 1 266 ? -9.967 28.931 33.017 1.00 93.62 266 LYS A CA 1
ATOM 2130 C C . LYS A 1 266 ? -11.437 28.544 32.862 1.00 93.62 266 LYS A C 1
ATOM 2132 O O . LYS A 1 266 ? -12.247 29.366 32.439 1.00 93.62 266 LYS A O 1
ATOM 2137 N N . TRP A 1 267 ? -11.787 27.313 33.228 1.00 96.00 267 TRP A N 1
ATOM 2138 C CA . TRP A 1 267 ? -13.158 26.807 33.129 1.00 96.00 267 TRP A CA 1
ATOM 2139 C C . TRP A 1 267 ? -13.472 25.743 34.175 1.00 96.00 267 TRP A C 1
ATOM 2141 O O . TRP A 1 267 ? -12.591 24.987 34.586 1.00 96.00 267 TRP A O 1
ATOM 2151 N N . THR A 1 268 ? -14.731 25.677 34.605 1.00 94.56 268 THR A N 1
ATOM 2152 C CA . THR A 1 268 ? -15.235 24.643 35.515 1.00 94.56 268 THR A CA 1
ATOM 2153 C C . THR A 1 268 ? -15.854 23.513 34.705 1.00 94.56 268 THR A C 1
ATOM 2155 O O . THR A 1 268 ? -16.954 23.643 34.182 1.00 94.56 268 THR A O 1
ATOM 2158 N N . PHE A 1 269 ? -15.133 22.399 34.600 1.00 93.38 269 PHE A N 1
ATOM 2159 C CA . PHE A 1 269 ? -15.554 21.218 33.852 1.00 93.38 269 PHE A CA 1
ATOM 2160 C C . PHE A 1 269 ? -16.359 20.265 34.725 1.00 93.38 269 PHE A C 1
ATOM 2162 O O . PHE A 1 269 ? -16.050 20.083 35.903 1.00 93.38 269 PHE A O 1
ATOM 2169 N N . THR A 1 270 ? -17.336 19.589 34.131 1.00 91.19 270 THR A N 1
ATOM 2170 C CA . THR A 1 270 ? -17.997 18.438 34.748 1.00 91.19 270 THR A CA 1
ATOM 2171 C C . THR A 1 270 ? -17.065 17.230 34.702 1.00 91.19 270 THR A C 1
ATOM 2173 O O . THR A 1 270 ? -16.573 16.854 33.641 1.00 91.19 270 THR A O 1
ATOM 2176 N N . VAL A 1 271 ? -16.818 16.615 35.855 1.00 91.00 271 VAL A N 1
ATOM 2177 C CA . VAL A 1 271 ? -16.045 15.376 35.965 1.00 91.00 271 VAL A CA 1
ATOM 2178 C C . VAL A 1 271 ? -17.022 14.220 35.828 1.00 91.00 271 VAL A C 1
ATOM 2180 O O . VAL A 1 271 ? -17.863 14.021 36.700 1.00 91.00 271 VAL A O 1
ATOM 2183 N N . ALA A 1 272 ? -16.925 13.468 34.737 1.00 90.25 272 ALA A N 1
ATOM 2184 C CA . ALA A 1 272 ? -17.789 12.327 34.463 1.00 90.25 272 ALA A CA 1
ATOM 2185 C C . ALA A 1 272 ? -16.972 11.111 34.020 1.00 90.25 272 ALA A C 1
ATOM 2187 O O . ALA A 1 272 ? -15.870 11.261 33.491 1.00 90.25 272 ALA A O 1
ATOM 2188 N N . ASN A 1 273 ? -17.520 9.913 34.221 1.00 87.69 273 ASN A N 1
ATOM 2189 C CA . ASN A 1 273 ? -16.921 8.678 33.727 1.00 87.69 273 ASN A CA 1
ATOM 2190 C C . ASN A 1 273 ? -17.167 8.538 32.213 1.00 87.69 273 ASN A C 1
ATOM 2192 O O . ASN A 1 273 ? -18.222 8.070 31.778 1.00 87.69 273 ASN A O 1
ATOM 2196 N N . VAL A 1 274 ? -16.203 8.998 31.413 1.00 87.81 274 VAL A N 1
ATOM 2197 C CA . VAL A 1 274 ? -16.236 8.973 29.945 1.00 87.81 274 VAL A CA 1
ATOM 2198 C C . VAL A 1 274 ? -14.927 8.438 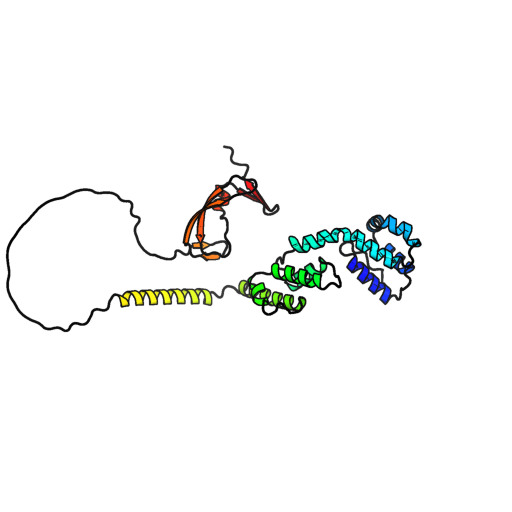29.373 1.00 87.81 274 VAL A C 1
ATOM 2200 O O . VAL A 1 274 ? -13.857 8.686 29.918 1.00 87.81 274 VAL A O 1
ATOM 2203 N N . GLU A 1 275 ? -15.004 7.743 28.237 1.00 84.50 275 GLU A N 1
ATOM 2204 C CA . GLU A 1 275 ? -13.827 7.198 27.533 1.00 84.50 275 GLU A CA 1
ATOM 2205 C C . GLU A 1 275 ? -12.959 8.285 26.891 1.00 84.50 275 GLU A C 1
ATOM 2207 O O . GLU A 1 275 ? -11.754 8.119 26.736 1.00 84.50 275 GLU A O 1
ATOM 2212 N N . THR A 1 276 ? -13.566 9.410 26.510 1.00 87.56 276 THR A N 1
ATOM 2213 C CA . THR A 1 276 ? -12.875 10.522 25.852 1.00 87.56 276 THR A CA 1
ATOM 2214 C C . THR A 1 276 ? -13.328 11.818 26.495 1.00 87.56 276 THR A C 1
ATOM 2216 O O . THR A 1 276 ? -14.522 12.119 26.496 1.00 87.56 276 THR A O 1
ATOM 2219 N N . ALA A 1 277 ? -12.389 12.578 27.052 1.00 86.94 277 ALA A N 1
ATOM 2220 C CA . ALA A 1 277 ? -12.674 13.921 27.535 1.00 86.94 277 ALA A CA 1
ATOM 2221 C C . ALA A 1 277 ? -12.938 14.846 26.340 1.00 86.94 277 ALA A C 1
ATOM 2223 O O . ALA A 1 277 ? -12.236 14.788 25.334 1.00 86.94 277 ALA A O 1
ATOM 2224 N N . ILE A 1 278 ? -13.950 15.697 26.459 1.00 89.00 278 ILE A N 1
ATOM 2225 C CA . ILE A 1 278 ? -14.366 16.618 25.400 1.00 89.00 278 ILE A CA 1
ATOM 2226 C C . ILE A 1 278 ? -14.474 18.034 25.954 1.00 89.00 278 ILE A C 1
ATOM 2228 O O . ILE A 1 278 ? -14.781 18.234 27.131 1.00 89.00 278 ILE A O 1
ATOM 2232 N N . ILE A 1 279 ? -14.253 19.016 25.086 1.00 88.56 279 ILE A N 1
ATOM 2233 C CA . ILE A 1 279 ? -14.541 20.421 25.365 1.00 88.56 279 ILE A CA 1
ATOM 2234 C C . ILE A 1 279 ? -15.950 20.717 24.848 1.00 88.56 279 ILE A C 1
ATOM 2236 O O . ILE A 1 279 ? -16.275 20.408 23.703 1.00 88.56 279 ILE A O 1
ATOM 2240 N N . GLY A 1 280 ? -16.796 21.289 25.702 1.00 87.44 280 GLY A N 1
ATOM 2241 C CA . GLY A 1 280 ? -18.157 21.659 25.331 1.00 87.44 280 GLY A CA 1
ATOM 2242 C C . GLY A 1 280 ? -18.215 22.936 24.486 1.00 87.44 280 GLY A C 1
ATOM 2243 O O . GLY A 1 280 ? -17.326 23.790 24.530 1.00 87.44 280 GLY A O 1
ATOM 2244 N N . ALA A 1 281 ? -19.295 23.082 23.715 1.00 88.31 281 ALA A N 1
ATOM 2245 C CA . ALA A 1 281 ? -19.550 24.285 22.919 1.00 88.31 281 ALA A CA 1
ATOM 2246 C C . ALA A 1 281 ? -19.727 25.545 23.790 1.00 88.31 281 ALA A C 1
ATOM 2248 O O . ALA A 1 281 ? -19.477 26.655 23.335 1.00 88.31 281 ALA A O 1
ATOM 2249 N N . ASP A 1 282 ? -20.118 25.371 25.051 1.00 90.06 282 ASP A N 1
ATOM 2250 C CA . ASP A 1 282 ? -20.205 26.408 26.076 1.00 90.06 282 ASP A CA 1
ATOM 2251 C C . ASP A 1 282 ? -18.840 27.031 26.397 1.00 90.06 282 ASP A C 1
ATOM 2253 O O . ASP A 1 282 ? -18.728 28.255 26.446 1.00 90.06 282 ASP A O 1
ATOM 2257 N N . PHE A 1 283 ? -17.794 26.214 26.535 1.00 93.25 283 PHE A N 1
ATOM 2258 C CA . PHE A 1 283 ? -16.423 26.693 26.706 1.00 93.25 283 PHE A CA 1
ATOM 2259 C C . PHE A 1 283 ? -15.950 27.483 25.479 1.00 93.25 283 PHE A C 1
ATOM 2261 O O . PHE A 1 283 ? -15.425 28.589 25.620 1.00 93.25 283 PHE A O 1
ATOM 2268 N N . ILE A 1 284 ? -16.169 26.934 24.276 1.00 91.69 284 ILE A N 1
ATOM 2269 C CA . ILE A 1 284 ? -15.781 27.561 23.000 1.00 91.69 284 ILE A CA 1
ATOM 2270 C C . ILE A 1 284 ? -16.477 28.918 22.853 1.00 91.69 284 ILE A C 1
ATOM 2272 O O . ILE A 1 284 ? -15.829 29.929 22.584 1.00 91.69 284 ILE A O 1
ATOM 2276 N N . HIS A 1 285 ? -17.786 28.954 23.099 1.00 90.44 285 HIS A N 1
ATOM 2277 C CA . HIS A 1 285 ? -18.586 30.170 23.035 1.00 90.44 285 HIS A CA 1
ATOM 2278 C C . HIS A 1 285 ? -18.163 31.197 24.094 1.00 90.44 285 HIS A C 1
ATOM 2280 O O . HIS A 1 285 ? -18.039 32.381 23.786 1.00 90.44 285 HIS A O 1
ATOM 2286 N N . HIS A 1 286 ? -17.909 30.770 25.335 1.00 92.50 286 HIS A N 1
ATOM 2287 C CA . HIS A 1 286 ? -17.524 31.676 26.417 1.00 92.50 286 HIS A CA 1
ATOM 2288 C C . HIS A 1 286 ? -16.193 32.380 26.143 1.00 92.50 286 HIS A C 1
ATOM 2290 O O . HIS A 1 286 ? -16.094 33.594 26.308 1.00 92.50 286 HIS A O 1
ATOM 2296 N N . HIS A 1 287 ? -15.190 31.633 25.678 1.00 91.44 287 HIS A N 1
ATOM 2297 C CA . HIS A 1 287 ? -13.868 32.179 25.353 1.00 91.44 287 HIS A CA 1
ATOM 2298 C C . HIS A 1 287 ? -13.789 32.769 23.936 1.00 91.44 287 HIS A C 1
ATOM 2300 O O . HIS A 1 287 ? -12.720 33.206 23.510 1.00 91.44 287 HIS A O 1
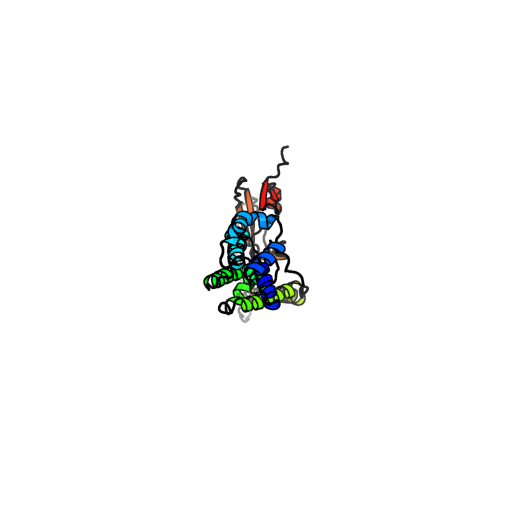ATOM 2306 N N . CYS A 1 288 ? -14.924 32.843 23.226 1.00 92.00 288 CYS A N 1
ATOM 2307 C CA . CYS A 1 288 ? -15.042 33.367 21.863 1.00 92.00 288 CYS A CA 1
ATOM 2308 C C . CYS A 1 288 ? -14.044 32.709 20.898 1.00 92.00 288 CYS A C 1
ATOM 2310 O O . CYS A 1 288 ? -13.388 33.388 20.112 1.00 92.00 288 CYS A O 1
ATOM 2312 N N . LEU A 1 289 ? -13.896 31.389 20.989 1.00 91.56 289 LEU A N 1
ATOM 2313 C CA . LEU A 1 289 ? -12.963 30.624 20.171 1.00 91.56 289 LEU A CA 1
ATOM 2314 C C . LEU A 1 289 ? -13.608 30.232 18.839 1.00 91.56 289 LEU A C 1
ATOM 2316 O O . LEU A 1 289 ? -14.777 29.855 18.784 1.00 91.56 289 LEU A O 1
ATOM 2320 N N . VAL A 1 290 ? -12.816 30.280 17.775 1.00 91.50 290 VAL A N 1
ATOM 2321 C CA . VAL A 1 290 ? -13.123 29.712 16.463 1.00 91.50 290 VAL A CA 1
ATOM 2322 C C . VAL A 1 290 ? -12.223 28.501 16.272 1.00 91.50 290 VAL A C 1
ATOM 2324 O O . VAL A 1 290 ? -11.006 28.589 16.449 1.00 91.50 290 VAL A O 1
ATOM 2327 N N . VAL A 1 291 ? -12.838 27.367 15.946 1.00 90.31 291 VAL A N 1
ATOM 2328 C CA . VAL A 1 291 ? -12.143 26.108 15.671 1.00 90.31 291 VAL A CA 1
ATOM 2329 C C . VAL A 1 291 ? -12.147 25.892 14.164 1.00 90.31 291 VAL A C 1
ATOM 2331 O O . VAL A 1 291 ? -13.198 25.644 13.576 1.00 90.31 291 VAL A O 1
ATOM 2334 N N . ASP A 1 292 ? -10.973 25.997 13.553 1.00 89.25 292 ASP A N 1
ATOM 2335 C CA . ASP A 1 292 ? -10.747 25.682 12.150 1.00 89.25 292 ASP A CA 1
ATOM 2336 C C . ASP A 1 292 ? -10.274 24.233 12.031 1.00 89.25 292 ASP A C 1
ATOM 2338 O O . ASP A 1 292 ? -9.126 23.898 12.335 1.00 89.25 292 ASP A O 1
ATOM 2342 N N . LEU A 1 293 ? -11.196 23.360 11.628 1.00 89.50 293 LEU A N 1
ATOM 2343 C CA . LEU A 1 293 ? -10.923 21.934 11.466 1.00 89.50 293 LEU A CA 1
ATOM 2344 C C . LEU A 1 293 ? -10.104 21.630 10.208 1.00 89.50 293 LEU A C 1
ATOM 2346 O O . LEU A 1 293 ? -9.437 20.601 10.182 1.00 89.50 293 LEU A O 1
ATOM 2350 N N . ALA A 1 294 ? -10.152 22.488 9.184 1.00 88.62 294 ALA A N 1
ATOM 2351 C CA . ALA A 1 294 ? -9.405 22.267 7.949 1.00 88.62 294 ALA A CA 1
ATOM 2352 C C . ALA A 1 294 ? -7.908 22.495 8.184 1.00 88.62 294 ALA A C 1
ATOM 2354 O O . ALA A 1 294 ? -7.087 21.674 7.781 1.00 88.62 294 ALA A O 1
ATOM 2355 N N . ASP A 1 295 ? -7.576 23.554 8.924 1.00 88.88 295 ASP A N 1
ATOM 2356 C CA . ASP A 1 295 ? -6.191 23.917 9.231 1.00 88.88 295 ASP A CA 1
ATOM 2357 C C . ASP A 1 295 ? -5.700 23.390 10.591 1.00 88.88 295 ASP A C 1
ATOM 2359 O O . ASP A 1 295 ? -4.560 23.654 10.979 1.00 88.88 295 ASP A O 1
ATOM 2363 N N . SER A 1 296 ? -6.537 22.655 11.335 1.00 88.94 296 SER A N 1
ATOM 2364 C CA . SER A 1 296 ? -6.245 22.171 12.697 1.00 88.94 296 SER A CA 1
ATOM 2365 C C . SER A 1 296 ? -5.811 23.291 13.655 1.00 88.94 296 SER A C 1
ATOM 2367 O O . SER A 1 296 ? -4.840 23.161 14.402 1.00 88.94 296 SER A O 1
ATOM 2369 N N . ARG A 1 297 ? -6.524 24.424 13.630 1.00 87.88 297 ARG A N 1
ATOM 2370 C CA . ARG A 1 297 ? -6.190 25.629 14.408 1.00 87.88 297 ARG A CA 1
ATOM 2371 C C . ARG A 1 297 ? -7.345 26.090 15.284 1.00 87.88 297 ARG A C 1
ATOM 2373 O O . ARG A 1 297 ? -8.514 25.965 14.936 1.00 87.88 297 ARG A O 1
ATOM 2380 N N . VAL A 1 298 ? -6.999 26.699 16.417 1.00 89.50 298 VAL A N 1
ATOM 2381 C CA . VAL A 1 298 ? -7.944 27.403 17.290 1.00 89.50 298 VAL A CA 1
ATOM 2382 C C . VAL A 1 298 ? -7.452 28.828 17.477 1.00 89.50 298 VAL A C 1
ATOM 2384 O O . VAL A 1 298 ? -6.301 29.049 17.848 1.00 89.50 298 VAL A O 1
ATOM 2387 N N . PHE A 1 299 ? -8.320 29.799 17.223 1.00 91.12 299 PHE A N 1
ATOM 2388 C CA . PHE A 1 299 ? -8.012 31.217 17.395 1.00 91.12 299 PHE A CA 1
ATOM 2389 C C . PHE A 1 299 ? -9.195 31.953 18.018 1.00 91.12 299 PHE A C 1
ATOM 2391 O O . PHE A 1 299 ? -10.319 31.460 18.026 1.00 91.12 299 PHE A O 1
ATOM 2398 N N . GLN A 1 300 ? -8.952 33.136 18.574 1.00 88.00 300 GLN A N 1
ATOM 2399 C CA . GLN A 1 300 ? -10.018 33.945 19.154 1.00 88.00 300 GLN A CA 1
ATOM 2400 C C . GLN A 1 300 ? -10.727 34.748 18.059 1.00 88.00 300 GLN A C 1
ATOM 2402 O O . GLN A 1 300 ? -10.076 35.344 17.197 1.00 88.00 300 GLN A O 1
ATOM 2407 N N . SER A 1 301 ? -12.060 34.757 18.083 1.00 83.44 301 SER A N 1
ATOM 2408 C CA . SER A 1 301 ? -12.870 35.550 17.161 1.00 83.44 301 SER A CA 1
ATOM 2409 C C . SER A 1 301 ? -12.510 37.029 17.290 1.00 83.44 301 SER A C 1
ATOM 2411 O O . SER A 1 301 ? -12.447 37.572 18.394 1.00 83.44 301 SER A O 1
ATOM 2413 N N . ARG A 1 302 ? -12.277 37.687 16.150 1.00 66.88 302 ARG A N 1
ATOM 2414 C CA . ARG A 1 302 ? -11.905 39.110 16.081 1.00 66.88 302 ARG A CA 1
ATOM 2415 C C . ARG A 1 302 ? -13.090 40.060 16.281 1.00 66.88 302 ARG A C 1
ATOM 2417 O O . ARG A 1 302 ? -12.890 41.264 16.389 1.00 66.88 302 ARG A O 1
ATOM 2424 N N . GLU A 1 303 ? -14.311 39.542 16.370 1.00 56.19 303 GLU A N 1
ATOM 2425 C CA . GLU A 1 303 ? -15.527 40.345 16.492 1.00 56.19 303 GLU A CA 1
ATOM 2426 C C . GLU A 1 303 ? -16.021 40.389 17.939 1.00 56.19 303 GLU A C 1
ATOM 2428 O O . GLU A 1 303 ? -16.946 39.676 18.321 1.00 56.19 303 GLU A O 1
ATOM 2433 N N . ARG A 1 304 ? -15.380 41.232 18.756 1.00 45.94 304 ARG A N 1
ATOM 2434 C CA . ARG A 1 304 ? -15.967 41.861 19.957 1.00 45.94 304 ARG A CA 1
ATOM 2435 C C . ARG A 1 304 ? -15.068 43.007 20.425 1.00 45.94 304 ARG A C 1
ATOM 2437 O O . ARG A 1 304 ? -14.443 42.964 21.478 1.00 45.94 304 ARG A O 1
ATOM 2444 N N . SER A 1 305 ? -15.007 44.047 19.602 1.00 34.16 305 SER A N 1
ATOM 2445 C CA . SER A 1 305 ? -14.687 45.400 20.054 1.00 34.16 305 SER A CA 1
ATOM 2446 C C . SER A 1 305 ? -15.991 46.191 20.010 1.00 34.16 305 SER A C 1
ATOM 2448 O O . SER A 1 305 ? -16.406 46.639 18.944 1.00 34.16 305 SER A O 1
ATOM 2450 N N . LEU A 1 306 ? -16.672 46.259 21.154 1.00 33.44 306 LEU A N 1
ATOM 2451 C CA . LEU A 1 306 ? -17.635 47.314 21.468 1.00 33.44 306 LEU A CA 1
ATOM 2452 C C . LEU A 1 306 ? -16.969 48.246 22.476 1.00 33.44 306 LEU A C 1
ATOM 2454 O O . LEU A 1 306 ? -16.311 47.702 23.394 1.00 33.44 306 LEU A O 1
#

InterPro domains:
  IPR055469 Domain of unknown function DUF7041 [PF23055] (3-86)

Sequence (306 aa):
MAVPTFLPTDPELWFARLDLFFRHRHVQDEETMFELALSAMPEETLGTLRDFILTADQQTAPFTALKAVCLDRLMDDRAHQIRQAITDEELAGRPPSVFLRRLQQLMPAGPNQGNESVIRQLFLSRLPHQVQTALLPFEEKPLAELARLADRLLALRESQLSASPVCATAQGVEARLDDLEKKVRQLILHSEGAPRRRSPAPTERCQQPRHSRLPRQSRRQVRRTYSPRGNSDTEQGAVCYYHRRFVTVHGSKTLTVHFDVLPPAKWTFTVANVETAIIGADFIHHHCLVVDLADSRVFQSRERSL